Protein 6AHV (pdb70)

Organism: Homo sapiens (NCBI:txid9606)

GO terms:
  GO:0001682 tRNA 5'-leader removal (P, IDA)
  GO:0033204 ribonuclease P RNA binding (F, IDA)
  GO:0030681 multimeric ribonuclease P complex (C, IDA)
  GO:0004526 ribonuclease P activity (F, IDA)
  GO:0005634 nucleus (C, TAS)
  GO:0005655 nucleolar ribonuclease P complex (C, TAS)
  GO:0004526 ribonuclease P activity (F, TAS)
  GO:0005654 nucleoplasm (C, TAS)
  GO:0005515 protein binding (F, IPI)

Radius of gyration: 22.07 Å; Cα contacts (8 Å, |Δi|>4): 707; chains: 1; bounding box: 67×56×44 Å

Foldseek 3Di:
DDWDDKDKDFPPDPPDCVLVVLQLQFWFFKKKKKFFFDADDDPVLVVLQQPLDKKKKFAFAWPLLLQDLVNCVAALVFFQKWKWFPPAAQQAGKIWIQGNQQKIKIKDFPVLVVQLVADWAQADAPVPHGGITIGIDRSVVCSVPVPDPVNVSNSCSCPPRPTGTGIMMIHGDGNHPDDDDPCVVCVVTVMDMHGWDKDKDKDFFDKAFAADSVAQCDDPQHGHHVVLNVVVVVQVCCLVVCCDDPPPNDRDDDHDPPIDIGGIMIMMMIGDGGGSVSVSVSVVCLLCVLVDPDPTQWMKMKIWGDQRWDWDPDADPSGGTDDGIKIWMWIAGNNSMIMIIIDDD

Structure (mmCIF, N/CA/C/O backbone):
data_6AHV
#
_entry.id   6AHV
#
_cell.length_a   73.398
_cell.length_b   129.892
_cell.length_c   116.840
_cell.angle_alpha   90.000
_cell.angle_beta   90.000
_cell.angle_gamma   90.000
#
_symmetry.space_group_name_H-M   'C 2 2 21'
#
loop_
_entity.id
_entity.type
_entity.pdbx_description
1 polymer 'Ribonuclease P protein subunit p40'
2 water water
#
loop_
_atom_site.group_PDB
_atom_site.id
_atom_site.type_symbol
_atom_site.label_atom_id
_atom_site.label_alt_id
_atom_site.label_comp_id
_atom_site.label_asym_id
_atom_site.label_entity_id
_atom_site.label_seq_id
_atom_site.pdbx_PDB_ins_code
_atom_site.Cartn_x
_atom_site.Cartn_y
_atom_site.Cartn_z
_atom_site.occupancy
_atom_site.B_iso_or_equiv
_atom_site.auth_seq_id
_atom_site.auth_comp_id
_atom_site.auth_asym_id
_atom_site.auth_atom_id
_atom_site.pdbx_PDB_model_num
ATOM 1 N N . ARG A 1 12 ? -5.106 29.627 12.350 1.00 80.17 12 ARG A N 1
ATOM 2 C CA . ARG A 1 12 ? -4.979 28.425 11.536 1.00 71.22 12 ARG A CA 1
ATOM 3 C C . ARG A 1 12 ? -5.995 28.406 10.396 1.00 72.73 12 ARG A C 1
ATOM 4 O O . ARG A 1 12 ? -7.181 28.151 10.610 1.00 71.63 12 ARG A O 1
ATOM 12 N N . HIS A 1 13 ? -5.522 28.682 9.185 1.00 78.73 13 HIS A N 1
ATOM 13 C CA . HIS A 1 13 ? -6.372 28.659 8.000 1.00 81.08 13 HIS A CA 1
ATOM 14 C C . HIS A 1 13 ? -5.858 27.630 7.000 1.00 77.31 13 HIS A C 1
ATOM 15 O O . HIS A 1 13 ? -4.655 27.530 6.759 1.00 72.10 13 HIS A O 1
ATOM 22 N N . LEU A 1 14 ? -6.778 26.869 6.418 1.00 68.67 14 LEU A N 1
ATOM 23 C CA . LEU A 1 14 ? -6.417 25.753 5.552 1.00 51.58 14 LEU A CA 1
ATOM 24 C C . LEU A 1 14 ? -5.938 26.219 4.180 1.00 47.09 14 LEU A C 1
ATOM 25 O O . LEU A 1 14 ? -6.648 26.930 3.470 1.00 62.74 14 LEU A O 1
ATOM 30 N N . LEU A 1 15 ? -4.728 25.802 3.818 1.00 43.63 15 LEU A N 1
ATOM 31 C CA . LEU A 1 15 ? -4.138 26.134 2.525 1.00 44.45 15 LEU A CA 1
ATOM 32 C C . LEU A 1 15 ? -4.271 24.981 1.535 1.00 38.25 15 LEU A C 1
ATOM 33 O O . LEU A 1 15 ? -4.749 25.158 0.414 1.00 45.84 15 LEU A O 1
ATOM 38 N N . VAL A 1 16 ? -3.834 23.799 1.956 1.00 32.64 16 VAL A N 1
ATOM 39 C CA . VAL A 1 16 ? -3.833 22.629 1.089 1.00 32.27 16 VAL A CA 1
ATOM 40 C C . VAL A 1 16 ? -4.605 21.474 1.707 1.00 24.48 16 VAL A C 1
ATOM 41 O O . VAL A 1 16 ? -4.292 21.034 2.808 1.00 35.94 16 VAL A O 1
ATOM 45 N N . CYS A 1 17 ? -5.612 20.982 0.992 1.00 20.68 17 CYS A N 1
ATOM 46 C CA . CYS A 1 17 ? -6.388 19.837 1.452 1.00 22.73 17 CYS A CA 1
ATOM 47 C C . CYS A 1 17 ? -6.563 18.829 0.320 1.00 34.18 17 CYS A C 1
ATOM 48 O O . CYS A 1 17 ? -7.326 19.062 -0.618 1.00 52.80 17 CYS A O 1
ATOM 51 N N . GLU A 1 18 ? -5.851 17.710 0.411 1.00 33.27 18 GLU A N 1
ATOM 52 C CA . GLU A 1 18 ? -5.822 16.737 -0.674 1.00 28.56 18 GLU A CA 1
ATOM 53 C C . GLU A 1 18 ? -6.126 15.323 -0.198 1.00 26.12 18 GLU A C 1
ATOM 54 O O . GLU A 1 18 ? -5.983 15.009 0.983 1.00 29.29 18 GLU A O 1
ATOM 60 N N . LYS A 1 19 ? -6.544 14.475 -1.131 1.00 36.77 19 LYS A N 1
ATOM 61 C CA . LYS A 1 19 ? -6.793 13.068 -0.842 1.00 29.81 19 LYS A CA 1
ATOM 62 C C . LYS A 1 19 ? -5.840 12.195 -1.648 1.00 31.60 19 LYS A C 1
ATOM 63 O O . LYS A 1 19 ? -5.609 12.441 -2.832 1.00 31.21 19 LYS A O 1
ATOM 69 N N . SER A 1 20 ? -5.295 11.171 -1.002 1.00 29.14 20 SER A N 1
ATOM 70 C CA . SER A 1 20 ? -4.396 10.245 -1.674 1.00 23.90 20 SER A CA 1
ATOM 71 C C . SER A 1 20 ? -4.340 8.910 -0.944 1.00 32.24 20 SER A C 1
ATOM 72 O O . SER A 1 20 ? -5.108 8.661 -0.013 1.00 32.19 20 SER A O 1
ATOM 75 N N . ASN A 1 21 ? -3.425 8.053 -1.378 1.00 23.60 21 ASN A N 1
ATOM 76 C CA . ASN A 1 21 ? -3.257 6.741 -0.773 1.00 20.99 21 ASN A CA 1
ATOM 77 C C . ASN A 1 21 ? -1.781 6.414 -0.596 1.00 19.54 21 ASN A C 1
ATOM 78 O O . ASN A 1 21 ? -0.974 6.668 -1.488 1.00 22.91 21 ASN A O 1
ATOM 83 N N . PHE A 1 22 ? -1.435 5.849 0.557 1.00 19.16 22 PHE A N 1
ATOM 84 C CA . PHE A 1 22 ? -0.047 5.518 0.868 1.00 20.28 22 PHE A CA 1
ATOM 85 C C . PHE A 1 22 ? 0.529 4.477 -0.090 1.00 24.33 22 PHE A C 1
ATOM 86 O O . PHE A 1 22 ? 1.745 4.390 -0.269 1.00 17.88 22 PHE A O 1
ATOM 94 N N . GLY A 1 23 ? -0.351 3.689 -0.701 1.00 23.14 23 GLY A N 1
ATOM 95 C CA . GLY A 1 23 ? 0.066 2.654 -1.629 1.00 22.32 23 GLY A CA 1
ATOM 96 C C . GLY A 1 23 ? 0.240 3.162 -3.047 1.00 30.15 23 GLY A C 1
ATOM 97 O O . GLY A 1 23 ? 0.706 2.436 -3.927 1.00 32.36 23 GLY A O 1
ATOM 98 N N . ASN A 1 24 ? -0.135 4.417 -3.269 1.00 30.84 24 ASN A N 1
ATOM 99 C CA . ASN A 1 24 ? -0.032 5.021 -4.589 1.00 24.26 24 ASN A CA 1
ATOM 100 C C . ASN A 1 24 ? 1.384 5.507 -4.868 1.00 29.59 24 ASN A C 1
ATOM 101 O O . ASN A 1 24 ? 2.058 6.024 -3.978 1.00 45.57 24 ASN A O 1
ATOM 106 N N . HIS A 1 25 ? 1.833 5.336 -6.106 1.00 36.70 25 HIS A N 1
ATOM 107 C CA . HIS A 1 25 ? 3.173 5.758 -6.501 1.00 46.78 25 HIS A CA 1
ATOM 108 C C . HIS A 1 25 ? 3.310 7.275 -6.498 1.00 46.71 25 HIS A C 1
ATOM 109 O O . HIS A 1 25 ? 4.402 7.809 -6.307 1.00 55.02 25 HIS A O 1
ATOM 116 N N . LYS A 1 26 ? 2.194 7.963 -6.708 1.00 35.33 26 LYS A N 1
ATOM 117 C CA . LYS A 1 26 ? 2.193 9.418 -6.791 1.00 43.06 26 LYS A CA 1
ATOM 118 C C . LYS A 1 26 ? 2.233 10.084 -5.419 1.00 42.27 26 LYS A C 1
ATOM 119 O O . LYS A 1 26 ? 2.483 11.286 -5.313 1.00 53.14 26 LYS A O 1
ATOM 125 N N . SER A 1 27 ? 1.985 9.302 -4.375 1.00 32.08 27 SER A N 1
ATOM 126 C CA . SER A 1 27 ? 1.960 9.827 -3.014 1.00 34.19 27 SER A CA 1
ATOM 127 C C . SER A 1 27 ? 3.342 10.295 -2.570 1.00 30.81 27 SER A C 1
ATOM 128 O O . SER A 1 27 ? 4.290 9.511 -2.519 1.00 27.77 27 SER A O 1
ATOM 131 N N . ARG A 1 28 ? 3.445 11.580 -2.247 1.00 28.35 28 ARG A N 1
ATOM 132 C CA . ARG A 1 28 ? 4.711 12.177 -1.838 1.00 25.50 28 ARG A CA 1
ATOM 133 C C . ARG A 1 28 ? 4.765 12.418 -0.333 1.00 24.23 28 ARG A C 1
ATOM 134 O O . ARG A 1 28 ? 5.435 13.342 0.131 1.00 20.36 28 ARG A O 1
ATOM 142 N N . HIS A 1 29 ? 4.059 11.584 0.425 1.00 16.97 29 HIS A N 1
ATOM 143 C CA . HIS A 1 29 ? 3.985 11.735 1.874 1.00 17.23 29 HIS A CA 1
ATOM 144 C C . HIS A 1 29 ? 5.361 11.602 2.517 1.00 21.35 29 HIS A C 1
ATOM 145 O O . HIS A 1 29 ? 5.640 12.223 3.541 1.00 23.89 29 HIS A O 1
ATOM 152 N N . ARG A 1 30 ? 6.219 10.792 1.907 1.00 16.79 30 ARG A N 1
ATOM 153 C CA . ARG A 1 30 ? 7.575 10.609 2.404 1.00 20.88 30 ARG A CA 1
ATOM 154 C C . ARG A 1 30 ? 8.384 11.887 2.223 1.00 21.89 30 ARG A C 1
ATOM 155 O O . ARG A 1 30 ? 9.087 12.325 3.131 1.00 23.14 30 ARG A O 1
ATOM 163 N N . HIS A 1 31 ? 8.274 12.480 1.039 1.00 19.05 31 HIS A N 1
ATOM 164 C CA . HIS A 1 31 ? 9.002 13.701 0.712 1.00 19.87 31 HIS A CA 1
ATOM 165 C C . HIS A 1 31 ? 8.526 14.886 1.545 1.00 22.89 31 HIS A C 1
ATOM 166 O O . HIS A 1 31 ? 9.326 15.724 1.962 1.00 26.04 31 HIS A O 1
ATOM 173 N N . LEU A 1 32 ? 7.220 14.949 1.782 1.00 18.37 32 LEU A N 1
ATOM 174 C CA . LEU A 1 32 ? 6.624 16.039 2.546 1.00 17.96 32 LEU A CA 1
ATOM 175 C C . LEU A 1 32 ? 7.156 16.086 3.974 1.00 24.52 32 LEU A C 1
ATOM 176 O O . LEU A 1 32 ? 7.529 17.149 4.471 1.00 31.79 32 LEU A O 1
ATOM 181 N N . VAL A 1 33 ? 7.180 14.931 4.630 1.00 16.92 33 VAL A N 1
ATOM 182 C CA . VAL A 1 33 ? 7.677 14.841 5.996 1.00 17.10 33 VAL A CA 1
ATOM 183 C C . VAL A 1 33 ? 9.161 15.185 6.056 1.00 28.76 33 VAL A C 1
ATOM 184 O O . VAL A 1 33 ? 9.607 15.913 6.944 1.00 33.58 33 VAL A O 1
ATOM 188 N N . GLN A 1 34 ? 9.919 14.670 5.093 1.00 22.53 34 GLN A N 1
ATOM 189 C CA . GLN A 1 34 ? 11.367 14.839 5.083 1.00 21.78 34 GLN A CA 1
ATOM 190 C C . GLN A 1 34 ? 11.798 16.274 4.797 1.00 20.69 34 GLN A C 1
ATOM 191 O O . GLN A 1 34 ? 12.818 16.730 5.311 1.00 19.18 34 GLN A O 1
ATOM 197 N N . THR A 1 35 ? 11.020 16.991 3.993 1.00 16.01 35 THR A N 1
ATOM 198 C CA . THR A 1 35 ? 11.391 18.352 3.617 1.00 21.20 35 THR A CA 1
ATOM 199 C C . THR A 1 35 ? 10.923 19.393 4.634 1.00 20.68 35 THR A C 1
ATOM 200 O O . THR A 1 35 ? 11.196 20.585 4.481 1.00 31.73 35 THR A O 1
ATOM 204 N N . HIS A 1 36 ? 10.213 18.944 5.664 1.00 21.11 36 HIS A N 1
ATOM 205 C CA . HIS A 1 36 ? 9.881 19.810 6.787 1.00 18.17 36 HIS A CA 1
ATOM 206 C C . HIS A 1 36 ? 10.830 19.481 7.932 1.00 16.80 36 HIS A C 1
ATOM 207 O O . HIS A 1 36 ? 10.560 18.611 8.759 1.00 26.59 36 HIS A O 1
ATOM 214 N N . TYR A 1 37 ? 11.950 20.196 7.956 1.00 29.14 37 TYR A N 1
ATOM 215 C CA . TYR A 1 37 ? 13.097 19.851 8.790 1.00 25.41 37 TYR A CA 1
ATOM 216 C C . TYR A 1 37 ? 12.887 20.080 10.283 1.00 18.94 37 TYR A C 1
ATOM 217 O O . TYR A 1 37 ? 13.238 19.230 11.101 1.00 34.13 37 TYR A O 1
ATOM 226 N N . TYR A 1 38 ? 12.324 21.229 10.637 1.00 19.89 38 TYR A N 1
ATOM 227 C CA . TYR A 1 38 ? 12.280 21.651 12.032 1.00 17.49 38 TYR A CA 1
ATOM 228 C C . TYR A 1 38 ? 10.892 21.481 12.633 1.00 23.34 38 TYR A C 1
ATOM 229 O O . TYR A 1 38 ? 10.023 22.340 12.484 1.00 25.50 38 TYR A O 1
ATOM 238 N N . ASN A 1 39 ? 10.698 20.358 13.317 1.00 23.72 39 ASN A N 1
ATOM 239 C CA . ASN A 1 39 ? 9.401 20.018 13.885 1.00 21.95 39 ASN A CA 1
ATOM 240 C C . ASN A 1 39 ? 9.400 20.131 15.403 1.00 24.08 39 ASN A C 1
ATOM 241 O O . ASN A 1 39 ? 10.232 19.530 16.083 1.00 18.97 39 ASN A O 1
ATOM 246 N N . TYR A 1 40 ? 8.454 20.903 15.926 1.00 25.16 40 TYR A N 1
ATOM 247 C CA . TYR A 1 40 ? 8.397 21.193 17.352 1.00 19.75 40 TYR A CA 1
ATOM 248 C C . TYR A 1 40 ? 7.441 20.271 18.101 1.00 20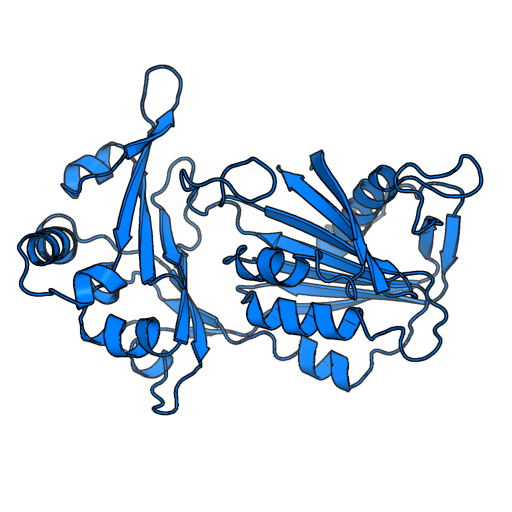.09 40 TYR A C 1
ATOM 249 O O . TYR A 1 40 ? 7.773 19.752 19.167 1.00 21.89 40 TYR A O 1
ATOM 258 N N . ARG A 1 41 ? 6.252 20.071 17.542 1.00 29.81 41 ARG A N 1
ATOM 259 C CA . ARG A 1 41 ? 5.220 19.297 18.220 1.00 24.59 41 ARG A CA 1
ATOM 260 C C . ARG A 1 41 ? 4.624 18.231 17.310 1.00 27.94 41 ARG A C 1
ATOM 261 O O . ARG A 1 41 ? 4.153 18.532 16.215 1.00 31.02 41 ARG A O 1
ATOM 269 N N . VAL A 1 42 ? 4.641 16.985 17.769 1.00 23.00 42 VAL A N 1
ATOM 270 C CA . VAL A 1 42 ? 4.032 15.893 17.020 1.00 20.57 42 VAL A CA 1
ATOM 271 C C . VAL A 1 42 ? 2.934 15.233 17.845 1.00 30.99 42 VAL A C 1
ATOM 272 O O . VAL A 1 42 ? 3.183 14.749 18.948 1.00 27.16 42 VAL A O 1
ATOM 276 N N . SER A 1 43 ? 1.720 15.215 17.304 1.00 25.94 43 SER A N 1
ATOM 277 C CA . SER A 1 43 ? 0.571 14.683 18.029 1.00 31.44 43 SER A CA 1
ATOM 278 C C . SER A 1 43 ? -0.254 13.735 17.169 1.00 29.84 43 SER A C 1
ATOM 279 O O . SER A 1 43 ? -0.441 13.974 15.976 1.00 24.05 43 SER A O 1
ATOM 282 N N . PHE A 1 44 ? -0.746 12.658 17.777 1.00 23.96 44 PHE A N 1
ATOM 283 C CA . PHE A 1 44 ? -1.674 11.770 17.085 1.00 22.12 44 PHE A CA 1
ATOM 284 C C . PHE A 1 44 ? -2.840 11.347 17.980 1.00 30.86 44 PHE A C 1
ATOM 285 O O . PHE A 1 44 ? -2.746 11.386 19.207 1.00 23.05 44 PHE A O 1
ATOM 293 N N . LEU A 1 45 ? -3.943 10.957 17.347 1.00 22.84 45 LEU A N 1
ATOM 294 C CA . LEU A 1 45 ? -5.181 10.659 18.056 1.00 23.40 45 LEU A CA 1
ATOM 295 C C . LEU A 1 45 ? -5.829 9.388 17.513 1.00 33.41 45 LEU A C 1
ATOM 296 O O . LEU A 1 45 ? -6.065 9.270 16.311 1.00 31.11 45 LEU A O 1
ATOM 301 N N . ILE A 1 46 ? -6.115 8.437 18.398 1.00 26.75 46 ILE A N 1
ATOM 302 C CA . ILE A 1 46 ? -6.787 7.206 17.989 1.00 36.39 46 ILE A CA 1
ATOM 303 C C . ILE A 1 46 ? -8.115 7.009 18.713 1.00 35.52 46 ILE A C 1
ATOM 304 O O . ILE A 1 46 ? -8.142 6.771 19.919 1.00 35.99 46 ILE A O 1
ATOM 309 N N . PRO A 1 47 ? -9.227 7.116 17.972 1.00 42.54 47 PRO A N 1
ATOM 310 C CA . PRO A 1 47 ? -10.560 6.828 18.510 1.00 47.25 47 PRO A CA 1
ATOM 311 C C . PRO A 1 47 ? -10.743 5.342 18.792 1.00 61.82 47 PRO A C 1
ATOM 312 O O . PRO A 1 47 ? -10.310 4.514 17.990 1.00 74.63 47 PRO A O 1
ATOM 316 N N . GLU A 1 48 ? -11.370 5.024 19.921 1.00 66.65 48 GLU A N 1
ATOM 317 C CA . GLU A 1 48 ? -11.582 3.642 20.351 1.00 68.99 48 GLU A CA 1
ATOM 318 C C . GLU A 1 48 ? -10.283 2.847 20.406 1.00 53.55 48 GLU A C 1
ATOM 319 O O . GLU A 1 48 ? -10.082 1.900 19.647 1.00 54.52 48 GLU A O 1
ATOM 325 N N . CYS A 1 49 ? -9.407 3.260 21.316 1.00 48.21 49 CYS A N 1
ATOM 326 C CA . CYS A 1 49 ? -8.167 2.553 21.591 1.00 60.42 49 CYS A CA 1
ATOM 327 C C . CYS A 1 49 ? -7.780 2.746 23.052 1.00 79.37 49 CYS A C 1
ATOM 328 O O . CYS A 1 49 ? -7.454 3.856 23.479 1.00 76.60 49 CYS A O 1
ATOM 331 N N . GLY A 1 50 ? -7.828 1.663 23.820 1.00 81.14 50 GLY A N 1
ATOM 332 C CA . GLY A 1 50 ? -7.537 1.725 25.240 1.00 79.70 50 GLY A CA 1
ATOM 333 C C . GLY A 1 50 ? -6.053 1.736 25.547 1.00 77.17 50 GLY A C 1
ATOM 334 O O . GLY A 1 50 ? -5.514 2.735 26.019 1.00 65.76 50 GLY A O 1
ATOM 335 N N . ILE A 1 51 ? -5.392 0.614 25.282 1.00 84.12 51 ILE A N 1
ATOM 336 C CA . ILE A 1 51 ? -3.973 0.475 25.578 1.00 82.73 51 ILE A CA 1
ATOM 337 C C . ILE A 1 51 ? -3.130 0.633 24.318 1.00 83.09 51 ILE A C 1
ATOM 338 O O . ILE A 1 51 ? -3.491 0.136 23.252 1.00 77.53 51 ILE A O 1
ATOM 343 N N . LEU A 1 52 ? -2.008 1.332 24.449 1.00 87.03 52 LEU A N 1
ATOM 344 C CA . LEU A 1 52 ? -1.091 1.519 23.335 1.00 86.74 52 LEU A CA 1
ATOM 345 C C . LEU A 1 52 ? -0.187 0.299 23.192 1.00 77.69 52 LEU A C 1
ATOM 346 O O . LEU A 1 52 ? 0.262 -0.268 24.188 1.00 82.40 52 LEU A O 1
ATOM 351 N N . SER A 1 53 ? 0.073 -0.105 21.952 1.00 65.36 53 SER A N 1
ATOM 352 C CA . SER A 1 53 ? 0.905 -1.274 21.687 1.00 60.94 53 SER A CA 1
ATOM 353 C C . SER A 1 53 ? 2.354 -1.028 22.090 1.00 67.15 53 SER A C 1
ATOM 354 O O . SER A 1 53 ? 2.803 0.114 22.160 1.00 74.98 53 SER A O 1
ATOM 357 N N . GLU A 1 54 ? 3.082 -2.109 22.352 1.00 68.95 54 GLU A N 1
ATOM 358 C CA . GLU A 1 54 ? 4.473 -2.011 22.778 1.00 71.15 54 GLU A CA 1
ATOM 359 C C . GLU A 1 54 ? 5.379 -1.572 21.634 1.00 69.82 54 GLU A C 1
ATOM 360 O O . GLU A 1 54 ? 6.368 -0.869 21.849 1.00 67.12 54 GLU A O 1
ATOM 366 N N . GLU A 1 55 ? 5.038 -1.992 20.421 1.00 58.41 55 GLU A N 1
ATOM 367 C CA . GLU A 1 55 ? 5.805 -1.629 19.236 1.00 50.85 55 GLU A CA 1
ATOM 368 C C . GLU A 1 55 ? 5.764 -0.123 18.996 1.00 60.38 55 GLU A C 1
ATOM 369 O O . GLU A 1 55 ? 6.763 0.482 18.605 1.00 47.33 55 GLU A O 1
ATOM 375 N N . LEU A 1 56 ? 4.601 0.472 19.239 1.00 71.42 56 LEU A N 1
ATOM 376 C CA . LEU A 1 56 ? 4.407 1.903 19.036 1.00 66.75 56 LEU A CA 1
ATOM 377 C C . LEU A 1 56 ? 4.950 2.714 20.204 1.00 62.10 56 LEU A C 1
ATOM 378 O O . LEU A 1 56 ? 5.531 3.782 20.010 1.00 67.35 56 LEU A O 1
ATOM 383 N N . LYS A 1 57 ? 4.757 2.203 21.416 1.00 54.76 57 LYS A N 1
ATOM 384 C CA . LYS A 1 57 ? 5.189 2.896 22.625 1.00 56.01 57 LYS A CA 1
ATOM 385 C C . LYS A 1 57 ? 6.705 3.064 22.661 1.00 47.10 57 LYS A C 1
ATOM 386 O O . LYS A 1 57 ? 7.212 4.072 23.149 1.00 43.01 57 LYS A O 1
ATOM 392 N N . ASN A 1 58 ? 7.422 2.074 22.140 1.00 43.13 58 ASN A N 1
ATOM 393 C CA . ASN A 1 58 ? 8.872 2.167 22.020 1.00 42.08 58 ASN A CA 1
ATOM 394 C C . ASN A 1 58 ? 9.264 3.207 20.980 1.00 39.52 58 ASN A C 1
ATOM 395 O O . ASN A 1 58 ? 10.261 3.915 21.131 1.00 37.42 58 ASN A O 1
ATOM 400 N N . LEU A 1 59 ? 8.463 3.292 19.923 1.00 43.09 59 LEU A N 1
ATOM 401 C CA . LEU A 1 59 ? 8.695 4.247 18.848 1.00 41.68 59 LEU A CA 1
ATOM 402 C C . LEU A 1 59 ? 8.458 5.674 19.332 1.00 40.09 59 LEU A C 1
ATOM 403 O O . LEU A 1 59 ? 9.207 6.590 18.996 1.00 47.63 59 LEU A O 1
ATOM 408 N N . VAL A 1 60 ? 7.408 5.847 20.129 1.00 40.08 60 VAL A N 1
ATOM 409 C CA . VAL A 1 60 ? 7.068 7.143 20.700 1.00 34.00 60 VAL A CA 1
ATOM 410 C C . VAL A 1 60 ? 8.113 7.582 21.721 1.00 40.74 60 VAL A C 1
ATOM 411 O O . VAL A 1 60 ? 8.465 8.760 21.806 1.00 43.61 60 VAL A O 1
ATOM 415 N N . MET A 1 61 ? 8.624 6.621 22.481 1.00 41.46 61 MET A N 1
ATOM 416 C CA . MET A 1 61 ? 9.564 6.917 23.556 1.00 42.70 61 MET A CA 1
ATOM 417 C C . MET A 1 61 ? 10.986 7.144 23.056 1.00 42.55 61 MET A C 1
ATOM 418 O O . MET A 1 61 ? 11.853 7.571 23.817 1.00 51.39 61 MET A O 1
ATOM 423 N N . ASN A 1 62 ? 11.223 6.854 21.781 1.00 39.70 62 ASN A N 1
ATOM 424 C CA . ASN A 1 62 ? 12.554 7.009 21.200 1.00 35.90 62 ASN A CA 1
ATOM 425 C C . ASN A 1 62 ? 12.574 7.902 19.965 1.00 37.95 62 ASN A C 1
ATOM 426 O O . ASN A 1 62 ? 13.135 7.531 18.934 1.00 45.35 62 ASN A O 1
ATOM 431 N N . THR A 1 63 ? 11.961 9.076 20.069 1.00 43.40 63 THR A N 1
ATOM 432 C CA . THR A 1 63 ? 11.984 10.040 18.975 1.00 40.93 63 THR A CA 1
ATOM 433 C C . THR A 1 63 ? 13.168 10.983 19.133 1.00 42.87 63 THR A C 1
ATOM 434 O O . THR A 1 63 ? 13.453 11.796 18.253 1.00 45.92 63 THR A O 1
ATOM 438 N N . GLY A 1 64 ? 13.849 10.872 20.267 1.00 40.60 64 GLY A N 1
ATOM 439 C CA . GLY A 1 64 ? 15.045 11.651 20.516 1.00 37.02 64 GLY A CA 1
ATOM 440 C C . GLY A 1 64 ? 16.277 10.877 20.097 1.00 42.59 64 GLY A C 1
ATOM 441 O O . GLY A 1 64 ? 16.170 9.870 19.398 1.00 48.68 64 GLY A O 1
ATOM 442 N N . PRO A 1 65 ? 17.460 11.337 20.528 1.00 37.07 65 PRO A N 1
ATOM 443 C CA . PRO A 1 65 ? 17.639 12.526 21.364 1.00 39.47 65 PRO A CA 1
ATOM 444 C C . PRO A 1 65 ? 17.907 13.791 20.552 1.00 40.82 65 PRO A C 1
ATOM 445 O O . PRO A 1 65 ? 18.105 13.722 19.339 1.00 42.15 65 PRO A O 1
ATOM 449 N N . TYR A 1 66 ? 17.912 14.936 21.225 1.00 28.54 66 TYR A N 1
ATOM 450 C CA . TYR A 1 66 ? 18.369 16.177 20.614 1.00 27.36 66 TYR A CA 1
ATOM 451 C C . TYR A 1 66 ? 19.222 16.934 21.623 1.00 34.89 66 TYR A C 1
ATOM 452 O O . TYR A 1 66 ? 19.307 16.543 22.787 1.00 48.19 66 TYR A O 1
ATOM 461 N N . TYR A 1 67 ? 19.855 18.014 21.181 1.00 34.18 67 TYR A N 1
ATOM 462 C CA . TYR A 1 67 ? 20.843 18.688 22.014 1.00 33.90 67 TYR A CA 1
ATOM 463 C C . TYR A 1 67 ? 20.594 20.187 22.130 1.00 36.66 67 TYR A C 1
ATOM 464 O O . TYR A 1 67 ? 19.814 20.760 21.371 1.00 44.72 67 TYR A O 1
ATOM 473 N N . PHE A 1 68 ? 21.265 20.813 23.092 1.00 39.04 68 PHE A N 1
ATOM 474 C CA . PHE A 1 68 ? 21.149 22.250 23.301 1.00 36.13 68 PHE A CA 1
ATOM 475 C C . PHE A 1 68 ? 22.494 22.852 23.692 1.00 45.78 68 PHE A C 1
ATOM 476 O O . PHE A 1 68 ? 23.109 22.437 24.674 1.00 53.57 68 PHE A O 1
ATOM 484 N N . VAL A 1 69 ? 22.946 23.831 22.916 1.00 47.20 69 VAL A N 1
ATOM 485 C CA . VAL A 1 69 ? 24.228 24.477 23.168 1.00 41.27 69 VAL A CA 1
ATOM 486 C C . VAL A 1 69 ? 24.045 25.973 23.379 1.00 43.46 69 VAL A C 1
ATOM 487 O O . VAL A 1 69 ? 23.404 26.646 22.574 1.00 50.89 69 VAL A O 1
ATOM 491 N N . LYS A 1 70 ? 24.613 26.491 24.464 1.00 46.83 70 LYS A N 1
ATOM 492 C CA . LYS A 1 70 ? 24.506 27.911 24.777 1.00 49.16 70 LYS A CA 1
ATOM 493 C C . LYS A 1 70 ? 25.634 28.713 24.136 1.00 51.30 70 LYS A C 1
ATOM 494 O O . LYS A 1 70 ? 26.807 28.362 24.269 1.00 52.15 70 LYS A O 1
ATOM 500 N N . ASN A 1 71 ? 25.262 29.788 23.446 1.00 56.23 71 ASN A N 1
ATOM 501 C CA . ASN A 1 71 ? 26.212 30.706 22.818 1.00 60.77 71 ASN A CA 1
ATOM 502 C C . ASN A 1 71 ? 27.256 30.013 21.948 1.00 57.34 71 ASN A C 1
ATOM 503 O O . ASN A 1 71 ? 28.458 30.197 22.138 1.00 61.68 71 ASN A O 1
ATOM 508 N N . LEU A 1 72 ? 26.789 29.215 20.996 1.00 56.48 72 LEU A N 1
ATOM 509 C CA . LEU A 1 72 ? 27.682 28.550 20.059 1.00 50.45 72 LEU A CA 1
ATOM 510 C C . LEU A 1 72 ? 27.996 29.474 18.890 1.00 49.52 72 LEU A C 1
ATOM 511 O O . LEU A 1 72 ? 27.093 29.878 18.156 1.00 57.46 72 LEU A O 1
ATOM 516 N N . PRO A 1 73 ? 29.279 29.821 18.719 1.00 44.44 73 PRO A N 1
ATOM 517 C CA . PRO A 1 73 ? 29.702 30.685 17.611 1.00 39.52 73 PRO A CA 1
ATOM 518 C C . PRO A 1 73 ? 29.534 30.000 16.256 1.00 36.82 73 PRO A C 1
ATOM 519 O O . PRO A 1 73 ? 29.703 28.784 16.156 1.00 33.36 73 PRO A O 1
ATOM 523 N N . LEU A 1 74 ? 29.209 30.779 15.230 1.00 32.86 74 LEU A N 1
ATOM 524 C CA . LEU A 1 74 ? 28.911 30.233 13.910 1.00 32.42 74 LEU A CA 1
ATOM 525 C C . LEU A 1 74 ? 30.133 29.646 13.213 1.00 40.99 74 LEU A C 1
ATOM 526 O O . LEU A 1 74 ? 29.997 28.806 12.323 1.00 49.48 74 LEU A O 1
ATOM 531 N N . HIS A 1 75 ? 31.322 30.086 13.611 1.00 47.34 75 HIS A N 1
ATOM 532 C CA . HIS A 1 75 ? 32.548 29.609 12.981 1.00 41.52 75 HIS A CA 1
ATOM 533 C C . HIS A 1 75 ? 32.778 28.136 13.302 1.00 37.61 75 HIS A C 1
ATOM 534 O O . HIS A 1 75 ? 33.541 27.455 12.621 1.00 35.34 75 HIS A O 1
ATOM 541 N N . GLU A 1 76 ? 32.110 27.654 14.344 1.00 29.95 76 GLU A N 1
ATOM 542 C CA . GLU A 1 76 ? 32.217 26.259 14.754 1.00 35.19 76 GLU A CA 1
ATOM 543 C C . GLU A 1 76 ? 31.463 25.336 13.803 1.00 40.60 76 GLU A C 1
ATOM 544 O O . GLU A 1 76 ? 31.699 24.130 13.776 1.00 49.97 76 GLU A O 1
ATOM 550 N N . LEU A 1 77 ? 30.552 25.915 13.028 1.00 49.46 77 LEU A N 1
ATOM 551 C CA . LEU A 1 77 ? 29.702 25.141 12.129 1.00 33.41 77 LEU A CA 1
ATOM 552 C C . LEU A 1 77 ? 30.245 25.071 10.701 1.00 21.48 77 LEU A C 1
ATOM 553 O O . LEU A 1 77 ? 29.691 24.369 9.857 1.00 24.73 77 LEU A O 1
ATOM 558 N N . ILE A 1 78 ? 31.331 25.788 10.432 1.00 31.69 78 ILE A N 1
ATOM 559 C CA . ILE A 1 78 ? 31.884 25.830 9.080 1.00 26.10 78 ILE A CA 1
ATOM 560 C C . ILE A 1 78 ? 33.290 25.244 8.986 1.00 34.23 78 ILE A C 1
ATOM 561 O O . ILE A 1 78 ? 33.912 25.283 7.925 1.00 37.13 78 ILE A O 1
ATOM 566 N N . THR A 1 79 ? 33.789 24.710 10.096 1.00 38.88 79 THR A N 1
ATOM 567 C CA . THR A 1 79 ? 35.111 24.093 10.117 1.00 36.95 79 THR A CA 1
ATOM 568 C C . THR A 1 79 ? 35.109 22.809 9.295 1.00 48.23 79 THR A C 1
ATOM 569 O O . THR A 1 79 ? 34.075 22.150 9.176 1.00 49.71 79 THR A O 1
ATOM 573 N N . PRO A 1 80 ? 36.267 22.450 8.716 1.00 55.34 80 PRO A N 1
ATOM 574 C CA . PRO A 1 80 ? 36.410 21.166 8.019 1.00 48.84 80 PRO A CA 1
ATOM 575 C C . PRO A 1 80 ? 36.097 19.986 8.937 1.00 44.29 80 PRO A C 1
ATOM 576 O O . PRO A 1 80 ? 35.612 18.952 8.476 1.00 41.57 80 PRO A O 1
ATOM 580 N N . GLU A 1 81 ? 36.379 20.154 10.226 1.00 51.06 81 GLU A N 1
ATOM 581 C CA . GLU A 1 81 ? 36.065 19.149 11.233 1.00 57.90 81 GLU A CA 1
ATOM 582 C C . GLU A 1 81 ? 34.572 18.839 11.262 1.00 52.88 81 GLU A C 1
ATOM 583 O O . GLU A 1 81 ? 34.163 17.690 11.089 1.00 52.28 81 GLU A O 1
ATOM 589 N N . PHE A 1 82 ? 33.766 19.875 11.471 1.00 42.91 82 PHE A N 1
ATOM 590 C CA . PHE A 1 82 ? 32.322 19.722 11.602 1.00 32.02 82 PHE A CA 1
ATOM 591 C C . PHE A 1 82 ? 31.677 19.203 10.318 1.00 35.83 82 PHE A C 1
ATOM 592 O O . PHE A 1 82 ? 30.760 18.382 10.364 1.00 41.19 82 PHE A O 1
ATOM 600 N N . ILE A 1 83 ? 32.161 19.687 9.178 1.00 29.06 83 ILE A N 1
ATOM 601 C CA . ILE A 1 83 ? 31.607 19.303 7.884 1.00 28.35 83 ILE A CA 1
ATOM 602 C C . ILE A 1 83 ? 31.845 17.825 7.588 1.00 45.69 83 ILE A C 1
ATOM 603 O O . ILE A 1 83 ? 30.932 17.112 7.172 1.00 58.57 83 ILE A O 1
ATOM 608 N N . SER A 1 84 ? 33.073 17.370 7.813 1.00 48.63 84 SER A N 1
ATOM 609 C CA . SER A 1 84 ? 33.433 15.983 7.543 1.00 45.14 84 SER A CA 1
ATOM 610 C C . SER A 1 84 ? 32.782 15.023 8.531 1.00 39.03 84 SER A C 1
ATOM 611 O O . SER A 1 84 ? 32.389 13.915 8.167 1.00 39.36 84 SER A O 1
ATOM 614 N N . THR A 1 85 ? 32.672 15.453 9.782 1.00 34.96 85 THR A N 1
ATOM 615 C CA . THR A 1 85 ? 32.177 14.589 10.847 1.00 35.59 85 THR A CA 1
ATOM 616 C C . THR A 1 85 ? 30.663 14.380 10.799 1.00 49.69 85 THR A C 1
ATOM 617 O O . THR A 1 85 ? 30.187 13.244 10.819 1.00 50.80 85 THR A O 1
ATOM 621 N N . PHE A 1 86 ? 29.910 15.474 10.736 1.00 48.55 86 PHE A N 1
ATOM 622 C CA . PHE A 1 86 ? 28.459 15.406 10.890 1.00 37.15 86 PHE A CA 1
ATOM 623 C C . PHE A 1 86 ? 27.694 15.564 9.578 1.00 37.15 86 PHE A C 1
ATOM 624 O O . PHE A 1 86 ? 26.811 14.764 9.268 1.00 49.80 86 PHE A O 1
ATOM 632 N N . ILE A 1 87 ? 28.032 16.597 8.813 1.00 33.81 87 ILE A N 1
ATOM 633 C CA . ILE A 1 87 ? 27.288 16.927 7.602 1.00 32.72 87 ILE A CA 1
ATOM 634 C C . ILE A 1 87 ? 27.423 15.860 6.516 1.00 38.29 87 ILE A C 1
ATOM 635 O O . ILE A 1 87 ? 26.438 15.487 5.878 1.00 32.47 87 ILE A O 1
ATOM 640 N N . LYS A 1 88 ? 28.639 15.365 6.315 1.00 45.40 88 LYS A N 1
ATOM 641 C CA . LYS A 1 88 ? 28.905 14.409 5.244 1.00 42.66 88 LYS A CA 1
ATOM 642 C C . LYS A 1 88 ? 28.626 12.962 5.642 1.00 46.77 88 LYS A C 1
ATOM 643 O O . LYS A 1 88 ? 28.623 12.070 4.794 1.00 61.98 88 LYS A O 1
ATOM 649 N N . LYS A 1 89 ? 28.394 12.729 6.929 1.00 47.54 89 LYS A N 1
ATOM 650 C CA . LYS A 1 89 ? 28.182 11.373 7.420 1.00 53.44 89 LYS A CA 1
ATOM 651 C C . LYS A 1 89 ? 26.771 11.156 7.961 1.00 54.28 89 LYS A C 1
ATOM 652 O O . LYS A 1 89 ? 26.526 10.214 8.715 1.00 64.23 89 LYS A O 1
ATOM 658 N N . GLY A 1 90 ? 25.844 12.023 7.567 1.00 47.11 90 GLY A N 1
ATOM 659 C CA . GLY A 1 90 ? 24.461 11.898 7.987 1.00 42.31 90 GLY A CA 1
ATOM 660 C C . GLY A 1 90 ? 23.670 13.173 7.781 1.00 41.95 90 GLY A C 1
ATOM 661 O O . GLY A 1 90 ? 24.188 14.160 7.256 1.00 46.24 90 GLY A O 1
ATOM 662 N N . SER A 1 91 ? 22.40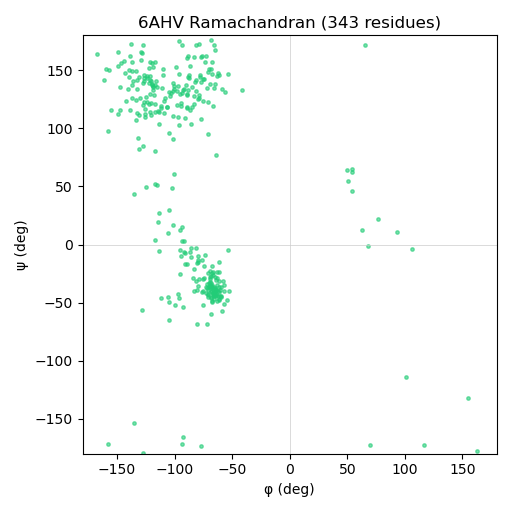7 13.148 8.194 1.00 33.57 91 SER A N 1
ATOM 663 C CA . SER A 1 91 ? 21.536 14.311 8.084 1.00 26.93 91 SER A CA 1
ATOM 664 C C . SER A 1 91 ? 21.611 15.149 9.355 1.00 32.65 91 SER A C 1
ATOM 665 O O . SER A 1 91 ? 21.116 14.743 10.407 1.00 28.95 91 SER A O 1
ATOM 668 N N . CYS A 1 92 ? 22.237 16.318 9.254 1.00 34.27 92 CYS A N 1
ATOM 669 C CA . CYS A 1 92 ? 22.431 17.183 10.413 1.00 31.88 92 CYS A CA 1
ATOM 670 C C . CYS A 1 92 ? 21.414 18.321 10.437 1.00 28.97 92 CYS A C 1
ATOM 671 O O . CYS A 1 92 ? 21.150 18.949 9.414 1.00 29.31 92 CYS A O 1
ATOM 674 N N . TYR A 1 93 ? 20.851 18.583 11.613 1.00 33.99 93 TYR A N 1
ATOM 675 C CA . TYR A 1 93 ? 19.824 19.610 11.768 1.00 22.61 93 TYR A CA 1
ATOM 676 C C . TYR A 1 93 ? 20.204 20.592 12.875 1.00 22.08 93 TYR A C 1
ATOM 677 O O . TYR A 1 93 ? 20.774 20.195 13.889 1.00 33.18 93 TYR A O 1
ATOM 686 N N . ALA A 1 94 ? 19.886 21.870 12.679 1.00 25.60 94 ALA A N 1
ATOM 687 C CA . ALA A 1 94 ? 20.165 22.895 13.684 1.00 30.18 94 ALA A CA 1
ATOM 688 C C . ALA A 1 94 ? 19.261 24.113 13.514 1.00 35.09 94 ALA A C 1
ATOM 689 O O . ALA A 1 94 ? 18.844 24.440 12.403 1.00 27.42 94 ALA A O 1
ATOM 691 N N . LEU A 1 95 ? 18.971 24.781 14.627 1.00 18.60 95 LEU A N 1
ATOM 692 C CA . LEU A 1 95 ? 18.107 25.957 14.631 1.00 24.65 95 LEU A CA 1
ATOM 693 C C . LEU A 1 95 ? 18.329 26.767 15.905 1.00 29.74 95 LEU A C 1
ATOM 694 O O . LEU A 1 95 ? 18.526 26.202 16.982 1.00 34.46 95 LEU A O 1
ATOM 699 N N . THR A 1 96 ? 18.307 28.090 15.779 1.00 24.98 96 THR A N 1
ATOM 700 C CA . THR A 1 96 ? 18.504 28.963 16.930 1.00 26.61 96 THR A CA 1
ATOM 701 C C . THR A 1 96 ? 17.309 28.899 17.874 1.00 35.40 96 THR A C 1
ATOM 702 O O . THR A 1 96 ? 16.179 28.659 17.449 1.00 31.68 96 THR A O 1
ATOM 706 N N . TYR A 1 97 ? 17.572 29.122 19.156 1.00 48.49 97 TYR A N 1
ATOM 707 C CA . TYR A 1 97 ? 16.565 28.939 20.192 1.00 45.41 97 TYR A CA 1
ATOM 708 C C . TYR A 1 97 ? 16.215 30.258 20.870 1.00 49.12 97 TYR A C 1
ATOM 709 O O . TYR A 1 97 ? 17.101 31.048 21.201 1.00 46.52 97 TYR A O 1
ATOM 718 N N . ASN A 1 98 ? 14.919 30.481 21.070 1.00 72.56 98 ASN A N 1
ATOM 719 C CA . ASN A 1 98 ? 14.401 31.715 21.660 1.00 80.57 98 ASN A CA 1
ATOM 720 C C . ASN A 1 98 ? 14.889 32.963 20.926 1.00 83.92 98 ASN A C 1
ATOM 721 O O . ASN A 1 98 ? 15.323 33.934 21.544 1.00 82.34 98 ASN A O 1
ATOM 726 N N . THR A 1 99 ? 14.822 32.923 19.600 1.00 98.09 99 THR A N 1
ATOM 727 C CA . THR A 1 99 ? 15.190 34.066 18.775 1.00 104.43 99 THR A CA 1
ATOM 728 C C . THR A 1 99 ? 14.093 34.327 17.753 1.00 106.10 99 THR A C 1
ATOM 729 O O . THR A 1 99 ? 13.888 33.535 16.836 1.00 107.27 99 THR A O 1
ATOM 733 N N . HIS A 1 100 ? 13.388 35.441 17.920 1.00 108.22 100 HIS A N 1
ATOM 734 C CA . HIS A 1 100 ? 12.219 35.742 17.102 1.00 110.83 100 HIS A CA 1
ATOM 735 C C . HIS A 1 100 ? 12.608 36.282 15.730 1.00 109.70 100 HIS A C 1
ATOM 736 O O . HIS A 1 100 ? 13.388 37.227 15.622 1.00 108.20 100 HIS A O 1
ATOM 743 N N . ILE A 1 101 ? 12.046 35.672 14.690 1.00 106.76 101 ILE A N 1
ATOM 744 C CA . ILE A 1 101 ? 12.402 35.966 13.303 1.00 109.99 101 ILE A CA 1
ATOM 745 C C . ILE A 1 101 ? 12.131 37.415 12.901 1.00 110.68 101 ILE A C 1
ATOM 746 O O . ILE A 1 101 ? 12.908 38.010 12.155 1.00 110.87 101 ILE A O 1
ATOM 751 N N . ASP A 1 102 ? 11.044 37.989 13.405 1.00 110.32 102 ASP A N 1
ATOM 752 C CA . ASP A 1 102 ? 10.646 39.331 12.992 1.00 109.94 102 ASP A CA 1
ATOM 753 C C . ASP A 1 102 ? 11.655 40.399 13.408 1.00 111.62 102 ASP A C 1
ATOM 754 O O . ASP A 1 102 ? 11.778 41.433 12.751 1.00 112.88 102 ASP A O 1
ATOM 759 N N . GLU A 1 103 ? 12.378 40.147 14.493 1.00 112.61 103 GLU A N 1
ATOM 760 C CA . GLU A 1 103 ? 13.332 41.124 15.004 1.00 103.89 103 GLU A CA 1
ATOM 761 C C . GLU A 1 103 ? 14.722 40.530 15.223 1.00 88.28 103 GLU A C 1
ATOM 762 O O . GLU A 1 103 ? 15.706 41.019 14.669 1.00 80.57 103 GLU A O 1
ATOM 768 N N . ASP A 1 104 ? 14.796 39.478 16.030 1.00 82.48 104 ASP A N 1
ATOM 769 C CA . ASP A 1 104 ? 16.077 38.874 16.382 1.00 75.89 104 ASP A CA 1
ATOM 770 C C . ASP A 1 104 ? 16.676 38.078 15.227 1.00 66.25 104 ASP A C 1
ATOM 771 O O . ASP A 1 104 ? 15.965 37.641 14.320 1.00 56.44 104 ASP A O 1
ATOM 776 N N . ASN A 1 105 ? 17.991 37.895 15.269 1.00 60.98 105 ASN A N 1
ATOM 777 C CA . ASN A 1 105 ? 18.693 37.125 14.251 1.00 50.80 105 ASN A CA 1
ATOM 778 C C . ASN A 1 105 ? 18.387 35.638 14.377 1.00 51.71 105 ASN A C 1
ATOM 779 O O . ASN A 1 105 ? 18.152 35.139 15.476 1.00 50.48 105 ASN A O 1
ATOM 784 N N . THR A 1 106 ? 18.394 34.935 13.249 1.00 43.37 106 THR A N 1
ATOM 785 C CA . THR A 1 106 ? 18.059 33.515 13.230 1.00 32.79 106 THR A CA 1
ATOM 786 C C . THR A 1 106 ? 18.952 32.735 12.267 1.00 35.34 106 THR A C 1
ATOM 787 O O . THR A 1 106 ? 19.181 33.159 11.135 1.00 35.79 106 THR A O 1
ATOM 791 N N . VAL A 1 107 ? 19.458 31.594 12.727 1.00 26.98 107 VAL A N 1
ATOM 792 C CA . VAL A 1 107 ? 20.322 30.744 11.914 1.00 24.56 107 VAL A CA 1
ATOM 793 C C . VAL A 1 107 ? 19.783 29.316 11.869 1.00 18.17 107 VAL A C 1
ATOM 794 O O . VAL A 1 107 ? 19.294 28.800 12.873 1.00 27.85 107 VAL A O 1
ATOM 798 N N . ALA A 1 108 ? 19.868 28.683 10.702 1.00 22.83 108 ALA A N 1
ATOM 799 C CA . ALA A 1 108 ? 19.420 27.303 10.547 1.00 19.86 108 ALA A CA 1
ATOM 800 C C . ALA A 1 108 ? 20.420 26.477 9.739 1.00 19.53 108 ALA A C 1
ATOM 801 O O . ALA A 1 108 ? 21.005 26.965 8.772 1.00 21.45 108 ALA A O 1
ATOM 803 N N . LEU A 1 109 ? 20.618 25.228 10.148 1.00 16.89 109 LEU A N 1
ATOM 804 C CA . LEU A 1 109 ? 21.467 24.304 9.404 1.00 16.49 109 LEU A CA 1
ATOM 805 C C . LEU A 1 109 ? 20.623 23.182 8.824 1.00 20.08 109 LEU A C 1
ATOM 806 O O . LEU A 1 109 ? 20.051 22.376 9.557 1.00 16.30 109 LEU A O 1
ATOM 811 N N . LEU A 1 110 ? 20.548 23.141 7.501 1.00 20.55 110 LEU A N 1
ATOM 812 C CA . LEU A 1 110 ? 19.737 22.156 6.799 1.00 17.45 110 LEU A CA 1
ATOM 813 C C . LEU A 1 110 ? 20.529 20.871 6.591 1.00 19.83 110 LEU A C 1
ATOM 814 O O . LEU A 1 110 ? 21.757 20.906 6.535 1.00 30.76 110 LEU A O 1
ATOM 819 N N . PRO A 1 111 ? 19.830 19.727 6.477 1.00 25.62 111 PRO A N 1
ATOM 820 C CA . PRO A 1 111 ? 20.501 18.468 6.124 1.00 14.95 111 PRO A CA 1
ATOM 821 C C . PRO A 1 111 ? 21.167 18.528 4.751 1.00 14.60 111 PRO A C 1
ATOM 822 O O . PRO A 1 111 ? 21.981 17.667 4.426 1.00 27.46 111 PRO A O 1
ATOM 826 N N . ASN A 1 112 ? 20.809 19.534 3.957 1.00 28.78 112 ASN A N 1
ATOM 827 C CA . ASN A 1 112 ? 21.507 19.824 2.711 1.00 24.36 112 ASN A CA 1
ATOM 828 C C . ASN A 1 112 ? 22.989 20.074 2.956 1.00 23.43 112 ASN A C 1
ATOM 829 O O . ASN A 1 112 ? 23.838 19.716 2.141 1.00 35.79 112 ASN A O 1
ATOM 834 N N . GLY A 1 113 ? 23.286 20.682 4.099 1.00 33.88 113 GLY A N 1
ATOM 835 C CA . GLY A 1 113 ? 24.620 21.157 4.403 1.00 37.70 113 GLY A CA 1
ATOM 836 C C . GLY A 1 113 ? 24.622 22.666 4.296 1.00 35.43 113 GLY A C 1
ATOM 837 O O . GLY A 1 113 ? 25.619 23.328 4.575 1.00 41.37 113 GLY A O 1
ATOM 838 N N . LYS A 1 114 ? 23.480 23.208 3.888 1.00 25.04 114 LYS A N 1
ATOM 839 C CA . LYS A 1 114 ? 23.325 24.643 3.700 1.00 26.20 114 LYS A CA 1
ATOM 840 C C . LYS A 1 114 ? 23.101 25.360 5.027 1.00 30.56 114 LYS A C 1
ATOM 841 O O . LYS A 1 114 ? 22.194 25.018 5.787 1.00 23.40 114 LYS A O 1
ATOM 847 N N . LEU A 1 115 ? 23.939 26.354 5.299 1.00 30.66 115 LEU A N 1
ATOM 848 C CA . LEU A 1 115 ? 23.788 27.184 6.486 1.00 19.89 115 LEU A CA 1
ATOM 849 C C . LEU A 1 115 ? 23.055 28.470 6.122 1.00 21.22 115 LEU A C 1
ATOM 850 O O . LEU A 1 115 ? 23.599 29.330 5.431 1.00 28.55 115 LEU A O 1
ATOM 855 N N . ILE A 1 116 ? 21.817 28.595 6.588 1.00 25.61 116 ILE A N 1
ATOM 856 C CA . ILE A 1 116 ? 20.982 29.741 6.244 1.00 23.20 116 ILE A CA 1
ATOM 857 C C . ILE A 1 116 ? 20.721 30.631 7.454 1.00 25.72 116 ILE A C 1
ATOM 858 O O . ILE A 1 116 ? 20.114 30.199 8.432 1.00 33.57 116 ILE A O 1
ATOM 863 N N . LEU A 1 117 ? 21.177 31.878 7.379 1.00 22.30 117 LEU A N 1
ATOM 864 C CA . LEU A 1 117 ? 21.010 32.818 8.482 1.00 28.34 117 LEU A CA 1
ATOM 865 C C . LEU A 1 117 ? 20.166 34.025 8.081 1.00 27.97 117 LEU A C 1
ATOM 866 O O . LEU A 1 117 ? 20.428 34.679 7.070 1.00 32.73 117 LEU A O 1
ATOM 871 N N . SER A 1 118 ? 19.144 34.302 8.886 1.00 24.20 118 SER A N 1
ATOM 872 C CA . SER A 1 118 ? 18.261 35.439 8.663 1.00 27.16 118 SER A CA 1
ATOM 873 C C . SER A 1 118 ? 18.632 36.581 9.603 1.00 36.67 118 SER A C 1
ATOM 874 O O . SER A 1 118 ? 18.422 36.493 10.813 1.00 35.87 118 SER A O 1
ATOM 877 N N . LEU A 1 119 ? 19.183 37.653 9.043 1.00 38.03 119 LEU A N 1
ATOM 878 C CA . LEU A 1 119 ? 19.717 38.744 9.850 1.00 42.95 119 LEU A CA 1
ATOM 879 C C . LEU A 1 119 ? 18.981 40.062 9.627 1.00 47.86 119 LEU A C 1
ATOM 880 O O . LEU A 1 119 ? 18.356 40.271 8.587 1.00 41.51 119 LEU A O 1
ATOM 885 N N . ASP A 1 120 ? 19.065 40.952 10.611 1.00 44.45 120 ASP A N 1
ATOM 886 C CA . ASP A 1 120 ? 18.513 42.294 10.470 1.00 51.02 120 ASP A CA 1
ATOM 887 C C . ASP A 1 120 ? 19.470 43.161 9.657 1.00 58.64 120 ASP A C 1
ATOM 888 O O . ASP A 1 120 ? 20.583 42.738 9.342 1.00 61.77 120 ASP A O 1
ATOM 893 N N . LYS A 1 121 ? 19.033 44.371 9.322 1.00 62.35 121 LYS A N 1
ATOM 894 C CA . LYS A 1 121 ? 19.810 45.251 8.456 1.00 58.98 121 LYS A CA 1
ATOM 895 C C . LYS A 1 121 ? 21.165 45.613 9.058 1.00 49.04 121 LYS A C 1
ATOM 896 O O . LYS A 1 121 ? 22.172 45.642 8.354 1.00 40.10 121 LYS A O 1
ATOM 902 N N . ASP A 1 122 ? 21.185 45.884 10.359 1.00 45.57 122 ASP A N 1
ATOM 903 C CA . ASP A 1 122 ? 22.426 46.241 11.040 1.00 45.03 122 ASP A CA 1
ATOM 904 C C . ASP A 1 122 ? 23.441 45.104 11.007 1.00 49.84 122 ASP A C 1
ATOM 905 O O . ASP A 1 122 ? 24.604 45.308 10.659 1.00 61.43 122 ASP A O 1
ATOM 910 N N . THR A 1 123 ? 22.992 43.906 11.365 1.00 45.19 123 THR A N 1
ATOM 911 C CA . THR A 1 123 ? 23.873 42.747 11.449 1.00 34.29 123 THR A CA 1
ATOM 912 C C . THR A 1 123 ? 24.376 42.311 10.075 1.00 44.01 123 THR A C 1
ATOM 913 O O . THR A 1 123 ? 25.542 41.948 9.919 1.00 51.03 123 THR A O 1
ATOM 917 N N . TYR A 1 124 ? 23.490 42.352 9.084 1.00 38.34 124 TYR A N 1
ATOM 918 C CA . TYR A 1 124 ? 23.826 41.926 7.729 1.00 36.63 124 TYR A CA 1
ATOM 919 C C . TYR A 1 124 ? 24.966 42.750 7.140 1.00 44.60 124 TYR A C 1
ATOM 920 O O . TYR A 1 124 ? 25.836 42.220 6.449 1.00 47.41 124 TYR A O 1
ATOM 929 N N . GLU A 1 125 ? 24.954 44.049 7.420 1.00 49.01 125 GLU A N 1
ATOM 930 C CA . GLU A 1 125 ? 26.004 44.940 6.946 1.00 49.64 125 GLU A CA 1
ATOM 931 C C . GLU A 1 125 ? 27.321 44.646 7.649 1.00 40.89 125 GLU A C 1
ATOM 932 O O . GLU A 1 125 ? 28.391 44.743 7.051 1.00 45.16 125 GLU A O 1
ATOM 938 N N . GLU A 1 126 ? 27.234 44.280 8.923 1.00 35.68 126 GLU A N 1
ATOM 939 C CA . GLU A 1 126 ? 28.421 44.047 9.736 1.00 36.43 126 GLU A CA 1
ATOM 940 C C . GLU A 1 126 ? 29.121 42.739 9.387 1.00 41.40 126 GLU A C 1
ATOM 941 O O . GLU A 1 126 ? 30.334 42.615 9.546 1.00 52.24 126 GLU A O 1
ATOM 947 N N . THR A 1 127 ? 28.355 41.761 8.916 1.00 39.66 127 THR A N 1
ATOM 948 C CA . THR A 1 127 ? 28.927 40.473 8.545 1.00 38.57 127 THR A CA 1
ATOM 949 C C . THR A 1 127 ? 29.731 40.583 7.252 1.00 35.27 127 THR A C 1
ATOM 950 O O . THR A 1 127 ? 30.766 39.934 7.094 1.00 36.14 127 THR A O 1
ATOM 954 N N . GLY A 1 128 ? 29.249 41.412 6.330 1.00 29.81 128 GLY A N 1
ATOM 955 C CA . GLY A 1 128 ? 29.922 41.623 5.061 1.00 18.54 128 GLY A CA 1
ATOM 956 C C . GLY A 1 128 ? 29.711 40.485 4.082 1.00 30.70 128 GLY A C 1
ATOM 957 O O . GLY A 1 128 ? 30.503 40.293 3.159 1.00 33.14 128 GLY A O 1
ATOM 958 N N . LEU A 1 129 ? 28.638 39.728 4.288 1.00 24.83 129 LEU A N 1
ATOM 959 C CA . LEU A 1 129 ? 28.312 38.603 3.420 1.00 26.40 129 LEU A CA 1
ATOM 960 C C . LEU A 1 129 ? 27.261 39.002 2.394 1.00 22.35 129 LEU A C 1
ATOM 961 O O . LEU A 1 129 ? 26.463 39.908 2.632 1.00 36.65 129 LEU A O 1
ATOM 966 N N . GLN A 1 130 ? 27.267 38.325 1.252 1.00 24.16 130 GLN A N 1
ATOM 967 C CA . GLN A 1 130 ? 26.301 38.607 0.198 1.00 32.39 130 GLN A CA 1
ATOM 968 C C . GLN A 1 130 ? 25.036 37.777 0.356 1.00 32.50 130 GLN A C 1
ATOM 969 O O . GLN A 1 130 ? 25.073 36.548 0.290 1.00 28.58 130 GLN A O 1
ATOM 975 N N . GLY A 1 131 ? 23.918 38.463 0.562 1.00 41.55 131 GLY A N 1
ATOM 976 C CA . GLY A 1 131 ? 22.635 37.807 0.711 1.00 48.79 131 GLY A CA 1
ATOM 977 C C . GLY A 1 131 ? 21.553 38.507 -0.086 1.00 43.53 131 GLY A C 1
ATOM 978 O O . GLY A 1 131 ? 21.835 39.164 -1.089 1.00 46.02 131 GLY A O 1
ATOM 979 N N . HIS A 1 132 ? 20.309 38.366 0.358 1.00 38.54 132 HIS A N 1
ATOM 980 C CA . HIS A 1 132 ? 19.181 38.987 -0.323 1.00 30.69 132 HIS A CA 1
ATOM 981 C C . HIS A 1 132 ? 18.146 39.475 0.684 1.00 31.15 132 HIS A C 1
ATOM 982 O O . HIS A 1 132 ? 17.985 38.877 1.748 1.00 32.20 132 HIS A O 1
ATOM 989 N N . PRO A 1 133 ? 17.452 40.578 0.357 1.00 31.06 133 PRO A N 1
ATOM 990 C CA . PRO A 1 133 ? 16.359 41.087 1.193 1.00 36.19 133 PRO A CA 1
ATOM 991 C C . PRO A 1 133 ? 15.289 40.025 1.422 1.00 38.07 133 PRO A C 1
ATOM 992 O O . PRO A 1 133 ? 14.841 39.392 0.467 1.00 35.01 133 PRO A O 1
ATOM 996 N N . SER A 1 134 ? 14.891 39.830 2.675 1.00 45.04 134 SER A N 1
ATOM 997 C CA . SER A 1 134 ? 13.972 38.749 3.022 1.00 50.74 134 SER A CA 1
ATOM 998 C C . SER A 1 134 ? 12.561 39.253 3.310 1.00 51.54 134 SER A C 1
ATOM 999 O O . SER A 1 134 ? 11.621 38.930 2.586 1.00 56.78 134 SER A O 1
ATOM 1002 N N . GLN A 1 135 ? 12.415 40.034 4.376 1.00 54.26 135 GLN A N 1
ATOM 1003 C CA . GLN A 1 135 ? 11.112 40.575 4.746 1.00 69.24 135 GLN A CA 1
ATOM 1004 C C . GLN A 1 135 ? 11.112 42.101 4.708 1.00 76.25 135 GLN A C 1
ATOM 1005 O O . GLN A 1 135 ? 12.045 42.747 5.187 1.00 73.95 135 GLN A O 1
ATOM 1011 N N . PHE A 1 136 ? 10.054 42.668 4.137 1.00 83.39 136 PHE A N 1
ATOM 1012 C CA . PHE A 1 136 ? 9.966 44.109 3.946 1.00 89.40 136 PHE A CA 1
ATOM 1013 C C . PHE A 1 136 ? 8.915 44.738 4.851 1.00 94.44 136 PHE A C 1
ATOM 1014 O O . PHE A 1 136 ? 7.928 44.099 5.216 1.00 100.94 136 PHE A O 1
ATOM 1022 N N . SER A 1 137 ? 9.138 45.998 5.206 1.00 93.25 137 SER A N 1
ATOM 1023 C CA . SER A 1 137 ? 8.150 46.782 5.935 1.00 93.12 137 SER A CA 1
ATOM 1024 C C . SER A 1 137 ? 7.675 47.946 5.071 1.00 90.09 137 SER A C 1
ATOM 1025 O O . SER A 1 137 ? 7.670 49.098 5.506 1.00 84.61 137 SER A O 1
ATOM 1028 N N . GLY A 1 138 ? 7.275 47.629 3.844 1.00 85.63 138 GLY A N 1
ATOM 1029 C CA . GLY A 1 138 ? 6.905 48.637 2.869 1.00 84.77 138 GLY A CA 1
ATOM 1030 C C . GLY A 1 138 ? 8.043 48.857 1.892 1.00 81.86 138 GLY A C 1
ATOM 1031 O O . GLY A 1 138 ? 8.390 47.965 1.119 1.00 73.48 138 GLY A O 1
ATOM 1032 N N . ARG A 1 139 ? 8.633 50.045 1.931 1.00 94.18 139 ARG A N 1
ATOM 1033 C CA . ARG A 1 139 ? 9.793 50.336 1.101 1.00 103.59 139 ARG A CA 1
ATOM 1034 C C . ARG A 1 139 ? 11.080 49.970 1.833 1.00 107.09 139 ARG A C 1
ATOM 1035 O O . ARG A 1 139 ? 12.142 49.841 1.225 1.00 108.31 139 ARG A O 1
ATOM 1043 N N . LYS A 1 140 ? 10.969 49.803 3.147 1.00 105.88 140 LYS A N 1
ATOM 1044 C CA . LYS A 1 140 ? 12.113 49.487 3.991 1.00 102.09 140 LYS A CA 1
ATOM 1045 C C . LYS A 1 140 ? 12.421 47.993 3.987 1.00 97.45 140 LYS A C 1
ATOM 1046 O O . LYS A 1 140 ? 11.577 47.173 3.624 1.00 98.74 140 LYS A O 1
ATOM 1052 N N . ILE A 1 141 ? 13.638 47.648 4.393 1.00 87.15 141 ILE A N 1
ATOM 1053 C CA . ILE A 1 141 ? 14.056 46.255 4.476 1.00 73.25 141 ILE A CA 1
ATOM 1054 C C . ILE A 1 141 ? 14.379 45.891 5.918 1.00 67.01 141 ILE A C 1
ATOM 1055 O O . ILE A 1 141 ? 15.254 46.493 6.539 1.00 57.71 141 ILE A O 1
ATOM 1060 N N . MET A 1 142 ? 13.669 44.900 6.445 1.00 80.61 142 MET A N 1
ATOM 1061 C CA . MET A 1 142 ? 13.846 44.495 7.833 1.00 82.31 142 MET A CA 1
ATOM 1062 C C . MET A 1 142 ? 14.788 43.303 7.976 1.00 76.58 142 MET A C 1
ATOM 1063 O O . MET A 1 142 ? 15.632 43.272 8.871 1.00 76.34 142 MET A O 1
ATOM 1068 N N . LYS A 1 143 ? 14.642 42.322 7.092 1.00 63.93 143 LYS A N 1
ATOM 1069 C CA . LYS A 1 143 ? 15.406 41.086 7.209 1.00 54.85 143 LYS A CA 1
ATOM 1070 C C . LYS A 1 143 ? 16.162 40.725 5.936 1.00 50.52 143 LYS A C 1
ATOM 1071 O O . LYS A 1 143 ? 15.698 40.983 4.825 1.00 50.68 143 LYS A O 1
ATOM 1077 N N . PHE A 1 144 ? 17.335 40.131 6.118 1.00 36.90 144 PHE A N 1
ATOM 1078 C CA . PHE A 1 144 ? 18.134 39.623 5.013 1.00 33.22 144 PHE A CA 1
ATOM 1079 C C . PHE A 1 144 ? 18.342 38.126 5.182 1.00 38.29 144 PHE A C 1
ATOM 1080 O O . PHE A 1 144 ? 18.255 37.606 6.294 1.00 45.84 144 PHE A O 1
ATOM 1088 N N . ILE A 1 145 ? 18.612 37.435 4.080 1.00 30.83 145 ILE A N 1
ATOM 1089 C CA . ILE A 1 145 ? 18.913 36.009 4.134 1.00 33.89 145 ILE A CA 1
ATOM 1090 C C . ILE A 1 145 ? 20.227 35.697 3.432 1.00 31.09 145 ILE A C 1
ATOM 1091 O O . ILE A 1 145 ? 20.410 36.002 2.253 1.00 32.43 145 ILE A O 1
ATOM 1096 N N . VAL A 1 146 ? 21.146 35.094 4.175 1.00 31.30 146 VAL A N 1
ATOM 1097 C CA . VAL A 1 146 ? 22.424 34.679 3.620 1.00 26.16 146 VAL A CA 1
ATOM 1098 C C . VAL A 1 146 ? 22.500 33.160 3.584 1.00 31.33 146 VAL A C 1
ATOM 1099 O O . VAL A 1 146 ? 22.419 32.506 4.623 1.00 38.27 146 VAL A O 1
ATOM 1103 N N . SER A 1 147 ? 22.649 32.603 2.387 1.00 18.72 147 SER A N 1
ATOM 1104 C CA . SER A 1 147 ? 22.721 31.156 2.229 1.00 23.89 147 SER A CA 1
ATOM 1105 C C . SER A 1 147 ? 24.151 30.697 1.972 1.00 14.87 147 SER A C 1
ATOM 1106 O O . SER A 1 147 ? 24.826 31.208 1.079 1.00 38.52 147 SER A O 1
ATOM 1109 N N . ILE A 1 148 ? 24.604 29.728 2.759 1.00 29.39 148 ILE A N 1
ATOM 1110 C CA . ILE A 1 148 ? 25.964 29.216 2.641 1.00 25.84 148 ILE A CA 1
ATOM 1111 C C . ILE A 1 148 ? 25.972 27.701 2.466 1.00 24.21 148 ILE A C 1
ATOM 1112 O O . ILE A 1 148 ? 25.627 26.959 3.384 1.00 24.26 148 ILE A O 1
ATOM 1117 N N . ASP A 1 149 ? 26.373 27.248 1.283 1.00 23.09 149 ASP A N 1
ATOM 1118 C CA . ASP A 1 149 ? 26.422 25.823 0.987 1.00 28.80 149 ASP A CA 1
ATOM 1119 C C . ASP A 1 149 ? 27.749 25.225 1.444 1.00 31.45 149 ASP A C 1
ATOM 1120 O O . ASP A 1 149 ? 28.779 25.409 0.797 1.00 48.68 149 ASP A O 1
ATOM 1125 N N . LEU A 1 150 ? 27.714 24.504 2.560 1.00 22.38 150 LEU A N 1
ATOM 1126 C CA . LEU A 1 150 ? 28.921 23.928 3.142 1.00 32.92 150 LEU A CA 1
ATOM 1127 C C . LEU A 1 150 ? 29.355 22.648 2.437 1.00 38.70 150 LEU A C 1
ATOM 1128 O O . LEU A 1 150 ? 30.478 22.178 2.624 1.00 47.62 150 LEU A O 1
ATOM 1133 N N . MET A 1 151 ? 28.463 22.077 1.635 1.00 34.93 151 MET A N 1
ATOM 1134 C CA . MET A 1 151 ? 28.808 20.902 0.847 1.00 36.24 151 MET A CA 1
ATOM 1135 C C . MET A 1 151 ? 29.656 21.294 -0.354 1.00 47.28 151 MET A C 1
ATOM 1136 O O . MET A 1 151 ? 30.611 20.602 -0.704 1.00 55.06 151 MET A O 1
ATOM 1141 N N . GLU A 1 152 ? 29.299 22.407 -0.983 1.00 42.67 152 GLU A N 1
ATOM 1142 C CA . GLU A 1 152 ? 30.074 22.927 -2.102 1.00 37.62 152 GLU A CA 1
ATOM 1143 C C . GLU A 1 152 ? 31.409 23.487 -1.633 1.00 39.46 152 GLU A C 1
ATOM 1144 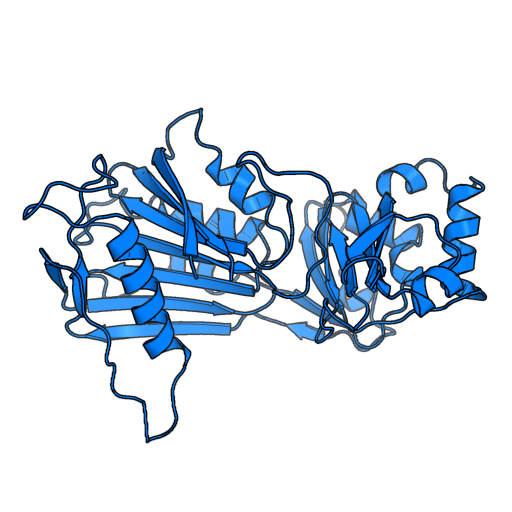O O . GLU A 1 152 ? 32.443 23.252 -2.255 1.00 50.92 152 GLU A O 1
ATOM 1150 N N . LEU A 1 153 ? 31.378 24.230 -0.532 1.00 37.40 153 LEU A N 1
ATOM 1151 C CA . LEU A 1 153 ? 32.578 24.862 0.006 1.00 41.37 153 LEU A CA 1
ATOM 1152 C C . LEU A 1 153 ? 33.589 23.850 0.531 1.00 43.84 153 LEU A C 1
ATOM 1153 O O . LEU A 1 153 ? 34.780 24.147 0.626 1.00 52.39 153 LEU A O 1
ATOM 1158 N N . SER A 1 154 ? 33.108 22.662 0.881 1.00 41.47 154 SER A N 1
ATOM 1159 C CA . SER A 1 154 ? 33.982 21.597 1.359 1.00 48.75 154 SER A CA 1
ATOM 1160 C C . SER A 1 154 ? 34.861 21.075 0.231 1.00 44.09 154 SER A C 1
ATOM 1161 O O . SER A 1 154 ? 35.961 20.575 0.465 1.00 36.70 154 SER A O 1
ATOM 1164 N N . LEU A 1 155 ? 34.360 21.190 -0.995 1.00 33.36 155 LEU A N 1
ATOM 1165 C CA . LEU A 1 155 ? 35.107 20.768 -2.172 1.00 36.49 155 LEU A CA 1
ATOM 1166 C C . LEU A 1 155 ? 36.340 21.639 -2.368 1.00 41.69 155 LEU A C 1
ATOM 1167 O O . LEU A 1 155 ? 37.416 21.144 -2.702 1.00 55.35 155 LEU A O 1
ATOM 1172 N N . ASN A 1 156 ? 36.175 22.940 -2.157 1.00 45.59 156 ASN A N 1
ATOM 1173 C CA . ASN A 1 156 ? 37.285 23.874 -2.279 1.00 53.72 156 ASN A CA 1
ATOM 1174 C C . ASN A 1 156 ? 37.381 24.793 -1.065 1.00 45.26 156 ASN A C 1
ATOM 1175 O O . ASN A 1 156 ? 36.898 25.924 -1.090 1.00 36.72 156 ASN A O 1
ATOM 1180 N N . LEU A 1 157 ? 38.009 24.294 -0.004 1.00 41.02 157 LEU A N 1
ATOM 1181 C CA . LEU A 1 157 ? 38.158 25.051 1.235 1.00 41.24 157 LEU A CA 1
ATOM 1182 C C . LEU A 1 157 ? 39.239 26.120 1.122 1.00 48.37 157 LEU A C 1
ATOM 1183 O O . LEU A 1 157 ? 39.343 27.003 1.973 1.00 51.97 157 LEU A O 1
ATOM 1188 N N . ASP A 1 158 ? 40.041 26.034 0.066 1.00 47.19 158 ASP A N 1
ATOM 1189 C CA . ASP A 1 158 ? 41.142 26.966 -0.141 1.00 52.08 158 ASP A CA 1
ATOM 1190 C C . ASP A 1 158 ? 40.730 28.137 -1.025 1.00 47.97 158 ASP A C 1
ATOM 1191 O O . ASP A 1 158 ? 41.548 29.000 -1.352 1.00 55.63 158 ASP A O 1
ATOM 1196 N N . SER A 1 159 ? 39.458 28.161 -1.409 1.00 39.34 159 SER A N 1
ATOM 1197 C CA . SER A 1 159 ? 38.936 29.215 -2.269 1.00 30.19 159 SER A CA 1
ATOM 1198 C C . SER A 1 159 ? 38.814 30.529 -1.511 1.00 37.96 159 SER A C 1
ATOM 1199 O O . SER A 1 159 ? 38.812 30.550 -0.280 1.00 37.94 159 SER A O 1
ATOM 1202 N N . LYS A 1 160 ? 38.712 31.626 -2.254 1.00 34.85 160 LYS A N 1
ATOM 1203 C CA . LYS A 1 160 ? 38.547 32.939 -1.645 1.00 30.48 160 LYS A CA 1
ATOM 1204 C C . LYS A 1 160 ? 37.159 33.077 -1.028 1.00 35.14 160 LYS A C 1
ATOM 1205 O O . LYS A 1 160 ? 36.955 33.873 -0.112 1.00 31.10 160 LYS A O 1
ATOM 1211 N N . LYS A 1 161 ? 36.210 32.296 -1.537 1.00 40.07 161 LYS A N 1
ATOM 1212 C CA . LYS A 1 161 ? 34.868 32.247 -0.970 1.00 41.13 161 LYS A CA 1
ATOM 1213 C C . LYS A 1 161 ? 34.905 31.851 0.501 1.00 43.58 161 LYS A C 1
ATOM 1214 O O . LYS A 1 161 ? 34.318 32.521 1.352 1.00 50.57 161 LYS A O 1
ATOM 1220 N N . TYR A 1 162 ? 35.601 30.755 0.790 1.00 31.77 162 TYR A N 1
ATOM 1221 C CA . TYR A 1 162 ? 35.600 30.175 2.127 1.00 38.20 162 TYR A CA 1
ATOM 1222 C C . TYR A 1 162 ? 36.297 31.052 3.160 1.00 36.80 162 TYR A C 1
ATOM 1223 O O . TYR A 1 162 ? 35.752 31.296 4.236 1.00 40.57 162 TYR A O 1
ATOM 1232 N N . GLU A 1 163 ? 37.501 31.518 2.844 1.00 35.14 163 GLU A N 1
ATOM 1233 C CA . GLU A 1 163 ? 38.251 32.330 3.798 1.00 43.23 163 GLU A CA 1
ATOM 1234 C C . GLU A 1 163 ? 37.575 33.671 4.044 1.00 42.07 163 GLU A C 1
ATOM 1235 O O . GLU A 1 163 ? 37.739 34.260 5.106 1.00 47.04 163 GLU A O 1
ATOM 1241 N N . ARG A 1 164 ? 36.811 34.146 3.066 1.00 34.85 164 ARG A N 1
ATOM 1242 C CA . ARG A 1 164 ? 36.009 35.351 3.251 1.00 38.35 164 ARG A CA 1
ATOM 1243 C C . ARG A 1 164 ? 34.893 35.090 4.256 1.00 33.22 164 ARG A C 1
ATOM 1244 O O . ARG A 1 164 ? 34.685 35.868 5.188 1.00 31.00 164 ARG A O 1
ATOM 1252 N N . ILE A 1 165 ? 34.182 33.985 4.057 1.00 25.80 165 ILE A N 1
ATOM 1253 C CA . ILE A 1 165 ? 33.118 33.569 4.963 1.00 25.88 165 ILE A CA 1
ATOM 1254 C C . ILE A 1 165 ? 33.692 33.225 6.334 1.00 28.71 165 ILE A C 1
ATOM 1255 O O . ILE A 1 165 ? 33.096 33.537 7.366 1.00 35.27 165 ILE A O 1
ATOM 1260 N N . SER A 1 166 ? 34.862 32.595 6.337 1.00 32.01 166 SER A N 1
ATOM 1261 C CA . SER A 1 166 ? 35.539 32.250 7.581 1.00 34.73 166 SER A CA 1
ATOM 1262 C C . SER A 1 166 ? 35.969 33.505 8.336 1.00 35.42 166 SER A C 1
ATOM 1263 O O . SER A 1 166 ? 35.810 33.592 9.553 1.00 35.08 166 SER A O 1
ATOM 1266 N N . TRP A 1 167 ? 36.512 34.473 7.603 1.00 34.84 167 TRP A N 1
ATOM 1267 C CA . TRP A 1 167 ? 36.951 35.738 8.186 1.00 35.56 167 TRP A CA 1
ATOM 1268 C C . TRP A 1 167 ? 35.775 36.523 8.756 1.00 37.11 167 TRP A C 1
ATOM 1269 O O . TRP A 1 167 ? 35.924 37.268 9.725 1.00 37.91 167 TRP A O 1
ATOM 1280 N N . SER A 1 168 ? 34.607 36.352 8.149 1.00 32.47 168 SER A N 1
ATOM 1281 C CA . SER A 1 168 ? 33.405 37.030 8.613 1.00 23.96 168 SER A CA 1
ATOM 1282 C C . SER A 1 168 ? 32.935 36.454 9.942 1.00 30.58 168 SER A C 1
ATOM 1283 O O . SER A 1 168 ? 32.547 37.189 10.848 1.00 38.19 168 SER A O 1
ATOM 1286 N N . PHE A 1 169 ? 32.980 35.131 10.054 1.00 30.15 169 PHE A N 1
ATOM 1287 C CA . PHE A 1 169 ? 32.494 34.452 11.249 1.00 35.59 169 PHE A CA 1
ATOM 1288 C C . PHE A 1 169 ? 33.497 34.513 12.393 1.00 43.10 169 PHE A C 1
ATOM 1289 O O . PHE A 1 169 ? 33.117 34.512 13.563 1.00 47.49 169 PHE A O 1
ATOM 1297 N N . LYS A 1 170 ? 34.778 34.564 12.049 1.00 51.23 170 LYS A N 1
ATOM 1298 C CA . LYS A 1 170 ? 35.832 34.502 13.054 1.00 47.44 170 LYS A CA 1
ATOM 1299 C C . LYS A 1 170 ? 36.290 35.872 13.548 1.00 51.88 170 LYS A C 1
ATOM 1300 O O . LYS A 1 170 ? 36.299 36.131 14.750 1.00 48.94 170 LYS A O 1
ATOM 1306 N N . GLU A 1 171 ? 36.670 36.747 12.624 1.00 51.85 171 GLU A N 1
ATOM 1307 C CA . GLU A 1 171 ? 37.346 37.984 13.000 1.00 47.73 171 GLU A CA 1
ATOM 1308 C C . GLU A 1 171 ? 36.475 39.236 12.902 1.00 50.66 171 GLU A C 1
ATOM 1309 O O . GLU A 1 171 ? 36.476 40.066 13.811 1.00 69.65 171 GLU A O 1
ATOM 1315 N N . LYS A 1 172 ? 35.737 39.378 11.807 1.00 36.97 172 LYS A N 1
ATOM 1316 C CA . LYS A 1 172 ? 34.955 40.592 11.591 1.00 43.97 172 LYS A CA 1
ATOM 1317 C C . LYS A 1 172 ? 33.742 40.671 12.517 1.00 54.61 172 LYS A C 1
ATOM 1318 O O . LYS A 1 172 ? 33.686 41.523 13.403 1.00 67.25 172 LYS A O 1
ATOM 1324 N N . LYS A 1 173 ? 32.772 39.787 12.305 1.00 50.49 173 LYS A N 1
ATOM 1325 C CA . LYS A 1 173 ? 31.551 39.782 13.107 1.00 52.44 173 LYS A CA 1
ATOM 1326 C C . LYS A 1 173 ? 31.271 38.399 13.696 1.00 51.56 173 LYS A C 1
ATOM 1327 O O . LYS A 1 173 ? 30.519 37.614 13.119 1.00 51.41 173 LYS A O 1
ATOM 1333 N N . PRO A 1 174 ? 31.888 38.095 14.847 1.00 58.97 174 PRO A N 1
ATOM 1334 C CA . PRO A 1 174 ? 31.712 36.804 15.526 1.00 53.99 174 PRO A CA 1
ATOM 1335 C C . PRO A 1 174 ? 30.328 36.655 16.158 1.00 55.30 174 PRO A C 1
ATOM 1336 O O . PRO A 1 174 ? 30.113 37.111 17.280 1.00 66.66 174 PRO A O 1
ATOM 1340 N N . LEU A 1 175 ? 29.405 36.021 15.441 1.00 45.62 175 LEU A N 1
ATOM 1341 C CA . LEU A 1 175 ? 28.053 35.815 15.949 1.00 39.62 175 LEU A CA 1
ATOM 1342 C C . LEU A 1 175 ? 27.968 34.526 16.756 1.00 39.80 175 LEU A C 1
ATOM 1343 O O . LEU A 1 175 ? 28.641 33.547 16.441 1.00 45.26 175 LEU A O 1
ATOM 1348 N N . LYS A 1 176 ? 27.140 34.534 17.798 1.00 42.52 176 LYS A N 1
ATOM 1349 C CA . LYS A 1 176 ? 26.928 33.351 18.628 1.00 43.67 176 LYS A CA 1
ATOM 1350 C C . LYS A 1 176 ? 25.453 33.215 19.006 1.00 38.89 176 LYS A C 1
ATOM 1351 O O . LYS A 1 176 ? 24.764 34.213 19.219 1.00 49.08 176 LYS A O 1
ATOM 1357 N N . PHE A 1 177 ? 24.970 31.979 19.078 1.00 36.57 177 PHE A N 1
ATOM 1358 C CA . PHE A 1 177 ? 23.558 31.728 19.343 1.00 37.13 177 PHE A CA 1
ATOM 1359 C C . PHE A 1 177 ? 23.346 30.494 20.212 1.00 38.73 177 PHE A C 1
ATOM 1360 O O . PHE A 1 177 ? 24.205 29.615 20.282 1.00 39.28 177 PHE A O 1
ATOM 1368 N N . ASP A 1 178 ? 22.194 30.439 20.873 1.00 39.39 178 ASP A N 1
ATOM 1369 C CA . ASP A 1 178 ? 21.745 29.211 21.515 1.00 44.31 178 ASP A CA 1
ATOM 1370 C C . ASP A 1 178 ? 21.176 28.305 20.432 1.00 42.94 178 ASP A C 1
ATOM 1371 O O . ASP A 1 178 ? 20.298 28.715 19.674 1.00 42.22 178 ASP A O 1
ATOM 1376 N N . PHE A 1 179 ? 21.678 27.079 20.351 1.00 34.31 179 PHE A N 1
ATOM 1377 C CA . PHE A 1 179 ? 21.323 26.202 19.242 1.00 35.58 179 PHE A CA 1
ATOM 1378 C C . PHE A 1 179 ? 20.627 24.911 19.661 1.00 41.35 179 PHE A C 1
ATOM 1379 O O . PHE A 1 179 ? 21.021 24.261 20.629 1.00 37.61 179 PHE A O 1
ATOM 1387 N N . LEU A 1 180 ? 19.582 24.557 18.921 1.00 31.11 180 LEU A N 1
ATOM 1388 C CA . LEU A 1 180 ? 18.995 23.227 19.002 1.00 29.63 180 LEU A CA 1
ATOM 1389 C C . LEU A 1 180 ? 19.729 22.327 18.013 1.00 32.20 180 LEU A C 1
ATOM 1390 O O . LEU A 1 180 ? 19.944 22.712 16.865 1.00 33.70 180 LEU A O 1
ATOM 1395 N N . LEU A 1 181 ? 20.127 21.140 18.457 1.00 30.03 181 LEU A N 1
ATOM 1396 C CA . LEU A 1 181 ? 20.910 20.246 17.610 1.00 23.97 181 LEU A CA 1
ATOM 1397 C C . LEU A 1 181 ? 20.346 18.832 17.581 1.00 32.22 181 LEU A C 1
ATOM 1398 O O . LEU A 1 181 ? 19.840 18.332 18.584 1.00 35.74 181 LEU A O 1
ATOM 1403 N N . ALA A 1 182 ? 20.439 18.196 16.417 1.00 18.53 182 ALA A N 1
ATOM 1404 C CA . ALA A 1 182 ? 20.031 16.807 16.250 1.00 22.99 182 ALA A CA 1
ATOM 1405 C C . ALA A 1 182 ? 20.706 16.223 15.015 1.00 27.01 182 ALA A C 1
ATOM 1406 O O . ALA A 1 182 ? 21.013 16.947 14.068 1.00 23.78 182 ALA A O 1
ATOM 1408 N N . TRP A 1 183 ? 20.934 14.915 15.027 1.00 36.07 183 TRP A N 1
ATOM 1409 C CA . TRP A 1 183 ? 21.706 14.273 13.971 1.00 33.08 183 TRP A CA 1
ATOM 1410 C C . TRP A 1 183 ? 21.235 12.849 13.696 1.00 30.02 183 TRP A C 1
ATOM 1411 O O . TRP A 1 183 ? 21.335 11.976 14.558 1.00 42.52 183 TRP A O 1
ATOM 1422 N N . HIS A 1 184 ? 20.719 12.623 12.491 1.00 28.42 184 HIS A N 1
ATOM 1423 C CA . HIS A 1 184 ? 20.352 11.283 12.055 1.00 41.68 184 HI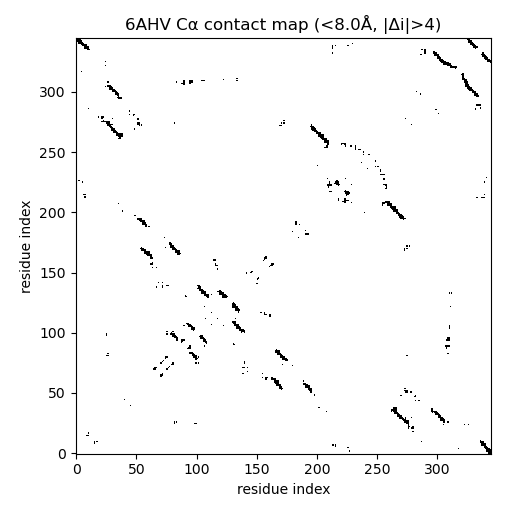S A CA 1
ATOM 1424 C C . HIS A 1 184 ? 21.575 10.606 11.448 1.00 50.74 184 HIS A C 1
ATOM 1425 O O . HIS A 1 184 ? 22.094 11.047 10.424 1.00 43.29 184 HIS A O 1
ATOM 1432 N N . LYS A 1 185 ? 22.031 9.534 12.086 1.00 83.49 185 LYS A N 1
ATOM 1433 C CA . LYS A 1 185 ? 23.322 8.944 11.750 1.00 93.27 185 LYS A CA 1
ATOM 1434 C C . LYS A 1 185 ? 23.255 7.889 10.650 1.00 89.70 185 LYS A C 1
ATOM 1435 O O . LYS A 1 185 ? 22.601 6.856 10.799 1.00 85.00 185 LYS A O 1
ATOM 1441 N N . THR A 1 186 ? 23.940 8.168 9.546 1.00 90.22 186 THR A N 1
ATOM 1442 C CA . THR A 1 186 ? 24.193 7.172 8.512 1.00 94.94 186 THR A CA 1
ATOM 1443 C C . THR A 1 186 ? 25.703 6.955 8.429 1.00 93.00 186 THR A C 1
ATOM 1444 O O . THR A 1 186 ? 26.303 7.039 7.357 1.00 92.68 186 THR A O 1
ATOM 1448 N N . GLY A 1 187 ? 26.314 6.684 9.577 1.00 91.30 187 GLY A N 1
ATOM 1449 C CA . GLY A 1 187 ? 27.759 6.605 9.660 1.00 97.86 187 GLY A CA 1
ATOM 1450 C C . GLY A 1 187 ? 28.291 5.306 10.231 1.00 109.66 187 GLY A C 1
ATOM 1451 O O . GLY A 1 187 ? 27.896 4.882 11.318 1.00 101.69 187 GLY A O 1
ATOM 1452 N N . SER A 1 188 ? 29.194 4.673 9.489 1.00 132.93 188 SER A N 1
ATOM 1453 C CA . SER A 1 188 ? 29.890 3.484 9.967 1.00 139.16 188 SER A CA 1
ATOM 1454 C C . SER A 1 188 ? 31.047 3.878 10.881 1.00 148.05 188 SER A C 1
ATOM 1455 O O . SER A 1 188 ? 31.594 3.047 11.609 1.00 156.42 188 SER A O 1
ATOM 1458 N N . GLU A 1 189 ? 31.417 5.154 10.823 1.00 142.56 189 GLU A N 1
ATOM 1459 C CA . GLU A 1 189 ? 32.436 5.718 11.699 1.00 126.70 189 GLU A CA 1
ATOM 1460 C C . GLU A 1 189 ? 31.768 6.659 12.695 1.00 109.71 189 GLU A C 1
ATOM 1461 O O . GLU A 1 189 ? 31.243 7.707 12.316 1.00 100.15 189 GLU A O 1
ATOM 1467 N N . GLU A 1 190 ? 31.785 6.280 13.968 1.00 105.13 190 GLU A N 1
ATOM 1468 C CA . GLU A 1 190 ? 30.985 6.968 14.975 1.00 104.43 190 GLU A CA 1
ATOM 1469 C C . GLU A 1 190 ? 31.772 7.957 15.828 1.00 103.76 190 GLU A C 1
ATOM 1470 O O . GLU A 1 190 ? 32.862 7.659 16.316 1.00 87.07 190 GLU A O 1
ATOM 1476 N N . SER A 1 191 ? 31.189 9.139 15.998 1.00 113.65 191 SER A N 1
ATOM 1477 C CA . SER A 1 191 ? 31.709 10.174 16.883 1.00 104.18 191 SER A CA 1
ATOM 1478 C C . SER A 1 191 ? 30.557 11.080 17.304 1.00 84.04 191 SER A C 1
ATOM 1479 O O . SER A 1 191 ? 29.949 11.755 16.473 1.00 82.28 191 SER A O 1
ATOM 1482 N N . THR A 1 192 ? 30.261 11.081 18.600 1.00 74.23 192 THR A N 1
ATOM 1483 C CA . THR A 1 192 ? 29.059 11.726 19.119 1.00 74.94 192 THR A CA 1
ATOM 1484 C C . THR A 1 192 ? 29.170 13.244 19.208 1.00 62.84 192 THR A C 1
ATOM 1485 O O . THR A 1 192 ? 30.267 13.805 19.204 1.00 52.55 192 THR A O 1
ATOM 1489 N N . MET A 1 193 ? 28.016 13.895 19.305 1.00 52.39 193 MET A N 1
ATOM 1490 C CA . MET A 1 193 ? 27.942 15.349 19.358 1.00 38.96 193 MET A CA 1
ATOM 1491 C C . MET A 1 193 ? 28.166 15.876 20.770 1.00 45.60 193 MET A C 1
ATOM 1492 O O . MET A 1 193 ? 28.504 17.044 20.960 1.00 43.34 193 MET A O 1
ATOM 1497 N N . MET A 1 194 ? 27.966 15.010 21.758 1.00 60.78 194 MET A N 1
ATOM 1498 C CA . MET A 1 194 ? 28.174 15.380 23.152 1.00 60.90 194 MET A CA 1
ATOM 1499 C C . MET A 1 194 ? 29.657 15.568 23.452 1.00 59.81 194 MET A C 1
ATOM 1500 O O . MET A 1 194 ? 30.034 16.403 24.274 1.00 64.16 194 MET A O 1
ATOM 1505 N N . SER A 1 195 ? 30.494 14.787 22.777 1.00 50.52 195 SER A N 1
ATOM 1506 C CA . SER A 1 195 ? 31.936 14.857 22.976 1.00 57.73 195 SER A CA 1
ATOM 1507 C C . SER A 1 195 ? 32.555 15.980 22.154 1.00 58.36 195 SER A C 1
ATOM 1508 O O . SER A 1 195 ? 33.457 16.679 22.619 1.00 66.53 195 SER A O 1
ATOM 1511 N N . TYR A 1 196 ? 32.066 16.143 20.929 1.00 50.12 196 TYR A N 1
ATOM 1512 C CA . TYR A 1 196 ? 32.586 17.154 20.016 1.00 50.13 196 TYR A CA 1
ATOM 1513 C C . TYR A 1 196 ? 32.379 18.561 20.568 1.00 53.08 196 TYR A C 1
ATOM 1514 O O . TYR A 1 196 ? 33.284 19.394 20.520 1.00 61.80 196 TYR A O 1
ATOM 1523 N N . PHE A 1 197 ? 31.185 18.818 21.092 1.00 49.52 197 PHE A N 1
ATOM 1524 C CA . PHE A 1 197 ? 30.868 20.120 21.668 1.00 55.72 197 PHE A CA 1
ATOM 1525 C C . PHE A 1 197 ? 30.913 20.083 23.187 1.00 74.56 197 PHE A C 1
ATOM 1526 O O . PHE A 1 197 ? 29.985 20.543 23.842 1.00 86.61 197 PHE A O 1
ATOM 1534 N N . SER A 1 198 ? 31.986 19.537 23.746 1.00 77.78 198 SER A N 1
ATOM 1535 C CA . SER A 1 198 ? 32.106 19.431 25.196 1.00 68.40 198 SER A CA 1
ATOM 1536 C C . SER A 1 198 ? 32.577 20.743 25.814 1.00 62.15 198 SER A C 1
ATOM 1537 O O . SER A 1 198 ? 32.221 21.069 26.947 1.00 53.10 198 SER A O 1
ATOM 1540 N N . LYS A 1 199 ? 33.379 21.488 25.061 1.00 61.33 199 LYS A N 1
ATOM 1541 C CA . LYS A 1 199 ? 33.914 22.763 25.528 1.00 60.17 199 LYS A CA 1
ATOM 1542 C C . LYS A 1 199 ? 32.786 23.737 25.851 1.00 59.15 199 LYS A C 1
ATOM 1543 O O . LYS A 1 199 ? 32.872 24.512 26.804 1.00 65.06 199 LYS A O 1
ATOM 1549 N N . TYR A 1 200 ? 31.728 23.691 25.049 1.00 60.10 200 TYR A N 1
ATOM 1550 C CA . TYR A 1 200 ? 30.497 24.394 25.375 1.00 67.38 200 TYR A CA 1
ATOM 1551 C C . TYR A 1 200 ? 29.598 23.416 26.120 1.00 76.28 200 TYR A C 1
ATOM 1552 O O . TYR A 1 200 ? 29.444 22.276 25.698 1.00 84.29 200 TYR A O 1
ATOM 1561 N N . GLN A 1 201 ? 29.016 23.848 27.233 1.00 79.61 201 GLN A N 1
ATOM 1562 C CA . GLN A 1 201 ? 28.214 22.950 28.064 1.00 81.82 201 GLN A CA 1
ATOM 1563 C C . GLN A 1 201 ? 26.974 22.438 27.335 1.00 70.87 201 GLN A C 1
ATOM 1564 O O . GLN A 1 201 ? 25.862 22.904 27.577 1.00 66.95 201 GLN A O 1
ATOM 1570 N N . ILE A 1 202 ? 27.183 21.470 26.446 1.00 64.33 202 ILE A N 1
ATOM 1571 C CA . ILE A 1 202 ? 26.098 20.890 25.664 1.00 63.72 202 ILE A CA 1
ATOM 1572 C C . ILE A 1 202 ? 25.257 19.953 26.530 1.00 63.88 202 ILE A C 1
ATOM 1573 O O . ILE A 1 202 ? 25.782 19.254 27.400 1.00 80.49 202 ILE A O 1
ATOM 1578 N N . GLN A 1 203 ? 23.948 19.958 26.307 1.00 44.51 203 GLN A N 1
ATOM 1579 C CA . GLN A 1 203 ? 23.046 19.111 27.074 1.00 34.12 203 GLN A CA 1
ATOM 1580 C C . GLN A 1 203 ? 22.378 18.088 26.170 1.00 40.14 203 GLN A C 1
ATOM 1581 O O . GLN A 1 203 ? 22.017 18.398 25.037 1.00 54.60 203 GLN A O 1
ATOM 1587 N N . GLU A 1 204 ? 22.223 16.866 26.666 1.00 38.86 204 GLU A N 1
ATOM 1588 C CA . GLU A 1 204 ? 21.417 15.872 25.971 1.00 37.59 204 GLU A CA 1
ATOM 1589 C C . GLU A 1 204 ? 19.971 16.027 26.411 1.00 49.00 204 GLU A C 1
ATOM 1590 O O . GLU A 1 204 ? 19.702 16.322 27.574 1.00 66.17 204 GLU A O 1
ATOM 1596 N N . HIS A 1 205 ? 19.041 15.830 25.485 1.00 39.31 205 HIS A N 1
ATOM 1597 C CA . HIS A 1 205 ? 17.631 16.015 25.795 1.00 31.28 205 HIS A CA 1
ATOM 1598 C C . HIS A 1 205 ? 16.753 14.954 25.151 1.00 38.87 205 HIS A C 1
ATOM 1599 O O . HIS A 1 205 ? 17.071 14.427 24.087 1.00 46.34 205 HIS A O 1
ATOM 1606 N N . GLN A 1 206 ? 15.645 14.647 25.816 1.00 43.94 206 GLN A N 1
ATOM 1607 C CA . GLN A 1 206 ? 14.644 13.743 25.272 1.00 38.75 206 GLN A CA 1
ATOM 1608 C C . GLN A 1 206 ? 13.318 14.485 25.159 1.00 38.81 206 GLN A C 1
ATOM 1609 O O . GLN A 1 206 ? 12.972 15.280 26.034 1.00 40.11 206 GLN A O 1
ATOM 1615 N N . PRO A 1 207 ? 12.575 14.237 24.072 1.00 35.58 207 PRO A N 1
ATOM 1616 C CA . PRO A 1 207 ? 11.290 14.899 23.825 1.00 36.89 207 PRO A CA 1
ATOM 1617 C C . PRO A 1 207 ? 10.242 14.576 24.884 1.00 39.86 207 PRO A C 1
ATOM 1618 O O . PRO A 1 207 ? 10.214 13.461 25.406 1.00 40.08 207 PRO A O 1
ATOM 1622 N N . LYS A 1 208 ? 9.394 15.551 25.197 1.00 39.90 208 LYS A N 1
ATOM 1623 C CA . LYS A 1 208 ? 8.296 15.344 26.132 1.00 30.87 208 LYS A CA 1
ATOM 1624 C C . LYS A 1 208 ? 7.236 14.458 25.501 1.00 29.85 208 LYS A C 1
ATOM 1625 O O . LYS A 1 208 ? 6.704 14.785 24.443 1.00 43.80 208 LYS A O 1
ATOM 1631 N N . VAL A 1 209 ? 6.925 13.340 26.147 1.00 23.09 209 VAL A N 1
ATOM 1632 C CA . VAL A 1 209 ? 5.844 12.479 25.681 1.00 29.19 209 VAL A CA 1
ATOM 1633 C C . VAL A 1 209 ? 4.662 12.558 26.638 1.00 30.19 209 VAL A C 1
ATOM 1634 O O . VAL A 1 209 ? 4.801 12.296 27.833 1.00 40.87 209 VAL A O 1
ATOM 1638 N N . ALA A 1 210 ? 3.499 12.925 26.109 1.00 25.93 210 ALA A N 1
ATOM 1639 C CA . ALA A 1 210 ? 2.304 13.071 26.929 1.00 24.36 210 ALA A CA 1
ATOM 1640 C C . ALA A 1 210 ? 1.146 12.235 26.396 1.00 29.73 210 ALA A C 1
ATOM 1641 O O . ALA A 1 210 ? 0.574 12.542 25.350 1.00 40.65 210 ALA A O 1
ATOM 1643 N N . LEU A 1 211 ? 0.805 11.178 27.126 1.00 36.53 211 LEU A N 1
ATOM 1644 C CA . LEU A 1 211 ? -0.335 10.337 26.780 1.00 32.10 211 LEU A CA 1
ATOM 1645 C C . LEU A 1 211 ? -1.577 10.795 27.535 1.00 33.56 211 LEU A C 1
ATOM 1646 O O . LEU A 1 211 ? -1.583 10.835 28.764 1.00 40.48 211 LEU A O 1
ATOM 1651 N N . SER A 1 212 ? -2.625 11.145 26.797 1.00 37.69 212 SER A N 1
ATOM 1652 C CA . SER A 1 212 ? -3.865 11.607 27.410 1.00 38.47 212 SER A CA 1
ATOM 1653 C C . SER A 1 212 ? -5.058 10.789 26.934 1.00 41.79 212 SER A C 1
ATOM 1654 O O . SER A 1 212 ? -5.392 10.795 25.750 1.00 55.34 212 SER A O 1
ATOM 1657 N N . THR A 1 213 ? -5.698 10.087 27.863 1.00 47.84 213 THR A N 1
ATOM 1658 C CA . THR A 1 213 ? -6.869 9.282 27.540 1.00 57.00 213 THR A CA 1
ATOM 1659 C C . THR A 1 213 ? -8.149 10.069 27.798 1.00 66.17 213 THR A C 1
ATOM 1660 O O . THR A 1 213 ? -8.415 10.485 28.925 1.00 80.64 213 THR A O 1
ATOM 1664 N N . LEU A 1 214 ? -8.934 10.275 26.746 1.00 58.72 214 LEU A N 1
ATOM 1665 C CA . LEU A 1 214 ? -10.181 11.022 26.852 1.00 53.47 214 LEU A CA 1
ATOM 1666 C C . LEU A 1 214 ? -11.378 10.080 26.894 1.00 67.95 214 LEU A C 1
ATOM 1667 O O . LEU A 1 214 ? -11.484 9.160 26.084 1.00 62.08 214 LEU A O 1
ATOM 1672 N N . ARG A 1 215 ? -12.277 10.315 27.844 1.00 78.55 215 ARG A N 1
ATOM 1673 C CA . ARG A 1 215 ? -13.455 9.472 28.005 1.00 70.12 215 ARG A CA 1
ATOM 1674 C C . ARG A 1 215 ? -14.683 10.066 27.327 1.00 66.49 215 ARG A C 1
ATOM 1675 O O . ARG A 1 215 ? -14.940 11.264 27.438 1.00 68.93 215 ARG A O 1
ATOM 1683 N N . ASP A 1 216 ? -15.436 9.212 26.636 1.00 63.00 216 ASP A N 1
ATOM 1684 C CA . ASP A 1 216 ? -16.696 9.599 26.002 1.00 71.71 216 ASP A CA 1
ATOM 1685 C C . ASP A 1 216 ? -16.531 10.803 25.079 1.00 71.53 216 ASP A C 1
ATOM 1686 O O . ASP A 1 216 ? -17.122 11.859 25.308 1.00 66.64 216 ASP A O 1
ATOM 1691 N N . LEU A 1 217 ? -15.726 10.635 24.036 1.00 78.49 217 LEU A N 1
ATOM 1692 C CA . LEU A 1 217 ? -15.422 11.727 23.120 1.00 71.81 217 LEU A CA 1
ATOM 1693 C C . LEU A 1 217 ? -16.282 11.670 21.862 1.00 61.49 217 LEU A C 1
ATOM 1694 O O . LEU A 1 217 ? -16.419 10.618 21.239 1.00 47.54 217 LEU A O 1
ATOM 1699 N N . GLN A 1 218 ? -16.862 12.808 21.497 1.00 54.54 218 GLN A N 1
ATOM 1700 C CA . GLN A 1 218 ? -17.659 12.906 20.281 1.00 56.71 218 GLN A CA 1
ATOM 1701 C C . GLN A 1 218 ? -16.748 13.134 19.081 1.00 53.77 218 GLN A C 1
ATOM 1702 O O . GLN A 1 218 ? -16.010 14.118 19.033 1.00 44.67 218 GLN A O 1
ATOM 1708 N N . CYS A 1 219 ? -16.799 12.223 18.115 1.00 49.20 219 CYS A N 1
ATOM 1709 C CA . CYS A 1 219 ? -15.906 12.292 16.964 1.00 43.10 219 CYS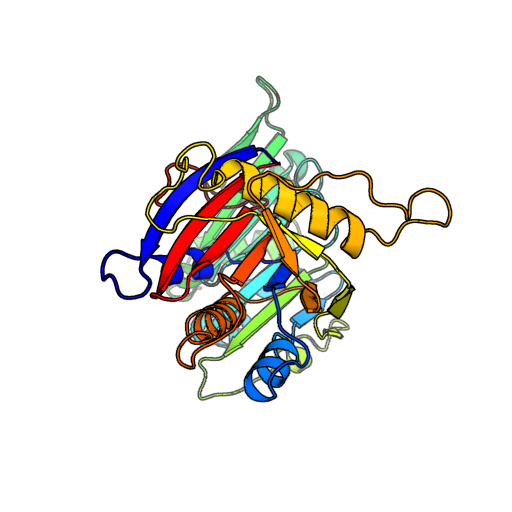 A CA 1
ATOM 1710 C C . CYS A 1 219 ? -16.669 12.363 15.644 1.00 47.62 219 CYS A C 1
ATOM 1711 O O . CYS A 1 219 ? -17.670 11.671 15.463 1.00 52.01 219 CYS A O 1
ATOM 1714 N N . PRO A 1 220 ? -16.187 13.204 14.714 1.00 47.93 220 PRO A N 1
ATOM 1715 C CA . PRO A 1 220 ? -16.788 13.394 13.388 1.00 47.22 220 PRO A CA 1
ATOM 1716 C C . PRO A 1 220 ? -16.800 12.119 12.549 1.00 47.03 220 PRO A C 1
ATOM 1717 O O . PRO A 1 220 ? -15.881 11.307 12.646 1.00 56.25 220 PRO A O 1
ATOM 1721 N N . VAL A 1 221 ? -17.838 11.952 11.735 1.00 39.47 221 VAL A N 1
ATOM 1722 C CA . VAL A 1 221 ? -17.923 10.826 10.812 1.00 36.36 221 VAL A CA 1
ATOM 1723 C C . VAL A 1 221 ? -17.408 11.256 9.446 1.00 46.83 221 VAL A C 1
ATOM 1724 O O . VAL A 1 221 ? -17.830 12.283 8.915 1.00 47.49 221 VAL A O 1
ATOM 1728 N N . LEU A 1 222 ? -16.496 10.474 8.878 1.00 42.13 222 LEU A N 1
ATOM 1729 C CA . LEU A 1 222 ? -15.852 10.857 7.627 1.00 35.10 222 LEU A CA 1
ATOM 1730 C C . LEU A 1 222 ? -16.056 9.837 6.518 1.00 39.21 222 LEU A C 1
ATOM 1731 O O . LEU A 1 222 ? -16.318 8.662 6.774 1.00 52.76 222 LEU A O 1
ATOM 1736 N N . GLN A 1 223 ? -15.928 10.303 5.282 1.00 42.90 223 GLN A N 1
ATOM 1737 C CA . GLN A 1 223 ? -15.883 9.423 4.126 1.00 45.50 223 GLN A CA 1
ATOM 1738 C C . GLN A 1 223 ? -14.589 9.667 3.365 1.00 50.84 223 GLN A C 1
ATOM 1739 O O . GLN A 1 223 ? -14.322 10.784 2.919 1.00 50.56 223 GLN A O 1
ATOM 1745 N N . SER A 1 224 ? -13.791 8.612 3.230 1.00 51.74 224 SER A N 1
ATOM 1746 C CA . SER A 1 224 ? -12.455 8.692 2.645 1.00 35.33 224 SER A CA 1
ATOM 1747 C C . SER A 1 224 ? -12.419 9.359 1.274 1.00 40.86 224 SER A C 1
ATOM 1748 O O . SER A 1 224 ? -11.503 10.126 0.974 1.00 35.15 224 SER A O 1
ATOM 1751 N N . SER A 1 225 ? -13.415 9.069 0.445 1.00 39.49 225 SER A N 1
ATOM 1752 C CA . SER A 1 225 ? -13.428 9.576 -0.921 1.00 43.86 225 SER A CA 1
ATOM 1753 C C . SER A 1 225 ? -14.243 10.859 -1.061 1.00 45.33 225 SER A C 1
ATOM 1754 O O . SER A 1 225 ? -14.547 11.288 -2.174 1.00 58.85 225 SER A O 1
ATOM 1757 N N . GLU A 1 226 ? -14.591 11.469 0.066 1.00 45.41 226 GLU A N 1
ATOM 1758 C CA . GLU A 1 226 ? -15.364 12.706 0.052 1.00 60.43 226 GLU A CA 1
ATOM 1759 C C . GLU A 1 226 ? -14.739 13.759 0.963 1.00 49.20 226 GLU A C 1
ATOM 1760 O O . GLU A 1 226 ? -15.038 13.815 2.156 1.00 42.84 226 GLU A O 1
ATOM 1766 N N . LEU A 1 227 ? -13.865 14.585 0.391 1.00 45.97 227 LEU A N 1
ATOM 1767 C CA . LEU A 1 227 ? -13.209 15.656 1.136 1.00 47.20 227 LEU A CA 1
ATOM 1768 C C . LEU A 1 227 ? -14.218 16.655 1.687 1.00 45.67 227 LEU A C 1
ATOM 1769 O O . LEU A 1 227 ? -14.153 17.042 2.854 1.00 41.89 227 LEU A O 1
ATOM 1774 N N . GLU A 1 228 ? -15.151 17.067 0.837 1.00 56.84 228 GLU A N 1
ATOM 1775 C CA . GLU A 1 228 ? -16.187 18.010 1.234 1.00 66.98 228 GLU A CA 1
ATOM 1776 C C . GLU A 1 228 ? -17.427 17.272 1.728 1.00 74.08 228 GLU A C 1
ATOM 1777 O O . GLU A 1 228 ? -18.446 17.885 2.051 1.00 82.60 228 GLU A O 1
ATOM 1783 N N . GLY A 1 229 ? -17.323 15.947 1.777 1.00 78.09 229 GLY A N 1
ATOM 1784 C CA . GLY A 1 229 ? -18.346 15.102 2.363 1.00 76.98 229 GLY A CA 1
ATOM 1785 C C . GLY A 1 229 ? -19.679 15.088 1.643 1.00 75.09 229 GLY A C 1
ATOM 1786 O O . GLY A 1 229 ? -19.915 15.855 0.708 1.00 68.66 229 GLY A O 1
ATOM 1787 N N . THR A 1 230 ? -20.551 14.189 2.084 1.00 82.73 230 THR A N 1
ATOM 1788 C CA . THR A 1 230 ? -21.929 14.149 1.618 1.00 83.52 230 THR A CA 1
ATOM 1789 C C . THR A 1 230 ? -22.855 14.491 2.779 1.00 77.88 230 THR A C 1
ATOM 1790 O O . THR A 1 230 ? -22.910 13.755 3.764 1.00 65.72 230 THR A O 1
ATOM 1794 N N . PRO A 1 231 ? -23.568 15.625 2.667 1.00 81.46 231 PRO A N 1
ATOM 1795 C CA . PRO A 1 231 ? -24.453 16.191 3.692 1.00 78.64 231 PRO A CA 1
ATOM 1796 C C . PRO A 1 231 ? -25.310 15.152 4.408 1.00 77.15 231 PRO A C 1
ATOM 1797 O O . PRO A 1 231 ? -25.901 14.291 3.754 1.00 71.31 2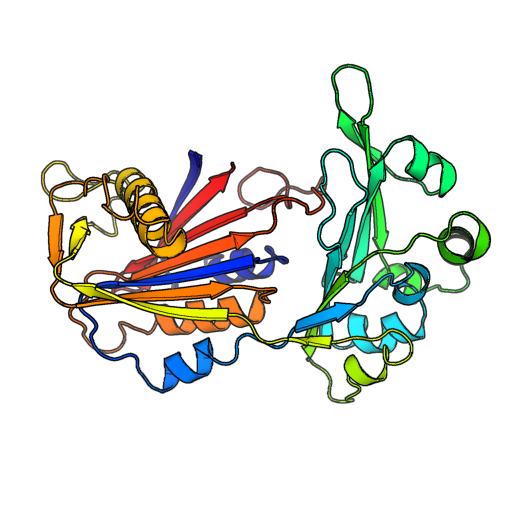31 PRO A O 1
ATOM 1801 N N . GLU A 1 232 ? -25.339 15.242 5.738 1.00 81.75 232 GLU A N 1
ATOM 1802 C CA . GLU A 1 232 ? -26.085 14.335 6.619 1.00 89.53 232 GLU A CA 1
ATOM 1803 C C . GLU A 1 232 ? -25.535 12.910 6.648 1.00 81.83 232 GLU A C 1
ATOM 1804 O O . GLU A 1 232 ? -26.045 12.060 7.377 1.00 87.12 232 GLU A O 1
ATOM 1810 N N . VAL A 1 233 ? -24.491 12.653 5.870 1.00 75.35 233 VAL A N 1
ATOM 1811 C CA . VAL A 1 233 ? -23.861 11.338 5.868 1.00 73.57 233 VAL A CA 1
ATOM 1812 C C . VAL A 1 233 ? -22.457 11.403 6.467 1.00 66.69 233 VAL A C 1
ATOM 1813 O O . VAL A 1 233 ? -22.086 10.569 7.292 1.00 63.50 233 VAL A O 1
ATOM 1817 N N . SER A 1 234 ? -21.682 12.402 6.054 1.00 60.62 234 SER A N 1
ATOM 1818 C CA . SER A 1 234 ? -20.320 12.565 6.554 1.00 49.88 234 SER A CA 1
ATOM 1819 C C . SER A 1 234 ? -19.900 14.031 6.587 1.00 44.67 234 SER A C 1
ATOM 1820 O O . SER A 1 234 ? -20.406 14.851 5.821 1.00 52.44 234 SER A O 1
ATOM 1823 N N . CYS A 1 235 ? -18.968 14.351 7.479 1.00 40.24 235 CYS A N 1
ATOM 1824 C CA . CYS A 1 235 ? -18.505 15.722 7.654 1.00 40.65 235 CYS A CA 1
ATOM 1825 C C . CYS A 1 235 ? -17.463 16.101 6.606 1.00 45.62 235 CYS A C 1
ATOM 1826 O O . CYS A 1 235 ? -16.994 15.254 5.845 1.00 50.54 235 CYS A O 1
ATOM 1829 N N . ARG A 1 236 ? -17.108 17.381 6.569 1.00 47.76 236 ARG A N 1
ATOM 1830 C CA . ARG A 1 236 ? -16.096 17.870 5.641 1.00 34.53 236 ARG A CA 1
ATOM 1831 C C . ARG A 1 236 ? -14.708 17.757 6.258 1.00 35.62 236 ARG A C 1
ATOM 1832 O O . ARG A 1 236 ? -14.567 17.624 7.474 1.00 37.61 236 ARG A O 1
ATOM 1840 N N . ALA A 1 237 ? -13.685 17.816 5.414 1.00 38.33 237 ALA A N 1
ATOM 1841 C CA . ALA A 1 237 ? -12.305 17.777 5.879 1.00 28.47 237 ALA A CA 1
ATOM 1842 C C . ALA A 1 237 ? -11.961 19.052 6.639 1.00 34.70 237 ALA A C 1
ATOM 1843 O O . ALA A 1 237 ? -11.166 19.033 7.581 1.00 31.03 237 ALA A O 1
ATOM 1845 N N . LEU A 1 238 ? -12.568 20.158 6.219 1.00 36.61 238 LEU A N 1
ATOM 1846 C CA . LEU A 1 238 ? -12.377 21.445 6.876 1.00 34.30 238 LEU A CA 1
ATOM 1847 C C . LEU A 1 238 ? -12.918 21.410 8.298 1.00 37.40 238 LEU A C 1
ATOM 1848 O O . LEU A 1 238 ? -12.313 21.959 9.219 1.00 39.50 238 LEU A O 1
ATOM 1853 N N . GLU A 1 239 ? -14.064 20.758 8.464 1.00 43.94 239 GLU A N 1
ATOM 1854 C CA . GLU A 1 239 ? -14.702 20.637 9.769 1.00 49.69 239 GLU A CA 1
ATOM 1855 C C . GLU A 1 239 ? -13.856 19.814 10.732 1.00 41.35 239 GLU A C 1
ATOM 1856 O O . GLU A 1 239 ? -13.796 20.113 11.925 1.00 40.25 239 GLU A O 1
ATOM 1862 N N . LEU A 1 240 ? -13.207 18.775 10.215 1.00 37.54 240 LEU A N 1
ATOM 1863 C CA . LEU A 1 240 ? -12.310 17.966 11.032 1.00 35.98 240 LEU A CA 1
ATOM 1864 C C . LEU A 1 240 ? -11.106 18.778 11.477 1.00 34.16 240 LEU A C 1
ATOM 1865 O O . LEU A 1 240 ? -10.688 18.703 12.631 1.00 35.01 240 LEU A O 1
ATOM 1870 N N . PHE A 1 241 ? -10.554 19.546 10.543 1.00 24.78 241 PHE A N 1
ATOM 1871 C CA . PHE A 1 241 ? -9.379 20.371 10.796 1.00 28.82 241 PHE A CA 1
ATOM 1872 C C . PHE A 1 241 ? -9.580 21.306 11.984 1.00 24.01 241 PHE A C 1
ATOM 1873 O O . PHE A 1 241 ? -8.728 21.395 12.867 1.00 28.26 241 PHE A O 1
ATOM 1881 N N . ASP A 1 242 ? -10.713 21.998 12.001 1.00 35.73 242 ASP A N 1
ATOM 1882 C CA . ASP A 1 242 ? -11.020 22.928 13.079 1.00 43.44 242 ASP A CA 1
ATOM 1883 C C . ASP A 1 242 ? -11.324 22.195 14.382 1.00 42.61 242 ASP A C 1
ATOM 1884 O O . ASP A 1 242 ? -10.924 22.636 15.459 1.00 51.70 242 ASP A O 1
ATOM 1889 N N . TRP A 1 243 ? -12.034 21.075 14.279 1.00 30.51 243 TRP A N 1
ATOM 1890 C CA . TRP A 1 243 ? -12.355 20.263 15.448 1.00 37.31 243 TRP A CA 1
ATOM 1891 C C . TRP A 1 243 ? -11.096 19.664 16.061 1.00 45.56 243 TRP A C 1
ATOM 1892 O O . TRP A 1 243 ? -10.933 19.645 17.282 1.00 48.85 243 TRP A O 1
ATOM 1903 N N . LEU A 1 244 ? -10.209 19.177 15.199 1.00 43.47 244 LEU A N 1
ATOM 1904 C CA . LEU A 1 244 ? -8.960 18.565 15.630 1.00 36.92 244 LEU A CA 1
ATOM 1905 C C . LEU A 1 244 ? -8.076 19.566 16.364 1.00 27.20 244 LEU A C 1
ATOM 1906 O O . LEU A 1 244 ? -7.435 19.231 17.361 1.00 28.03 244 LEU A O 1
ATOM 1911 N N . GLY A 1 245 ? -8.046 20.796 15.864 1.00 27.54 245 GLY A N 1
ATOM 1912 C CA . GLY A 1 245 ? -7.270 21.850 16.489 1.00 40.26 245 GLY A CA 1
ATOM 1913 C C . GLY A 1 245 ? -7.864 22.261 17.821 1.00 44.58 245 GLY A C 1
ATOM 1914 O O . GLY A 1 245 ? -7.149 22.687 18.729 1.00 49.57 245 GLY A O 1
ATOM 1915 N N . ALA A 1 246 ? -9.181 22.126 17.936 1.00 41.28 246 ALA A N 1
ATOM 1916 C CA . ALA A 1 246 ? -9.890 22.470 19.161 1.00 51.92 246 ALA A CA 1
ATOM 1917 C C . ALA A 1 246 ? -9.614 21.446 20.257 1.00 50.67 246 ALA A C 1
ATOM 1918 O O . ALA A 1 246 ? -9.414 21.805 21.418 1.00 46.21 246 ALA A O 1
ATOM 1920 N N . VAL A 1 247 ? -9.608 20.170 19.877 1.00 45.56 247 VAL A N 1
ATOM 1921 C CA . VAL A 1 247 ? -9.327 19.084 20.809 1.00 45.81 247 VAL A CA 1
ATOM 1922 C C . VAL A 1 247 ? -7.941 19.239 21.419 1.00 56.41 247 VAL A C 1
ATOM 1923 O O . VAL A 1 247 ? -7.761 19.094 22.629 1.00 59.22 247 VAL A O 1
ATOM 1927 N N . PHE A 1 248 ? -6.965 19.545 20.570 1.00 55.74 248 PHE A N 1
ATOM 1928 C CA . PHE A 1 248 ? -5.597 19.763 21.018 1.00 60.05 248 PHE A CA 1
ATOM 1929 C C . PHE A 1 248 ? -5.509 20.975 21.931 1.00 62.62 248 PHE A C 1
ATOM 1930 O O . PHE A 1 248 ? -4.839 20.936 22.958 1.00 63.23 248 PHE A O 1
ATOM 1938 N N . SER A 1 249 ? -6.197 22.047 21.550 1.00 68.89 249 SER A N 1
ATOM 1939 C CA . SER A 1 249 ? -6.159 23.295 22.304 1.00 81.16 249 SER A CA 1
ATOM 1940 C C . SER A 1 249 ? -6.582 23.109 23.757 1.00 88.71 249 SER A C 1
ATOM 1941 O O . SER A 1 249 ? -5.994 23.699 24.659 1.00 89.39 249 SER A O 1
ATOM 1944 N N . ASN A 1 250 ? -7.599 22.284 23.977 1.00 91.09 250 ASN A N 1
ATOM 1945 C CA . ASN A 1 250 ? -8.108 22.044 25.322 1.00 94.61 250 ASN A CA 1
ATOM 1946 C C . ASN A 1 250 ? -7.196 21.133 26.138 1.00 94.91 250 ASN A C 1
ATOM 1947 O O . ASN A 1 250 ? -6.986 21.356 27.330 1.00 106.14 250 ASN A O 1
ATOM 1952 N N . VAL A 1 251 ? -6.655 20.109 25.487 1.00 80.31 251 VAL A N 1
ATOM 1953 C CA . VAL A 1 251 ? -5.817 19.123 26.160 1.00 67.33 251 VAL A CA 1
ATOM 1954 C C . VAL A 1 251 ? -4.394 19.639 26.372 1.00 76.62 251 VAL A C 1
ATOM 1955 O O . VAL A 1 251 ? -3.766 19.348 27.390 1.00 71.25 251 VAL A O 1
ATOM 1959 N N . ASP A 1 252 ? -3.891 20.417 25.419 1.00 114.27 252 ASP A N 1
ATOM 1960 C CA . ASP A 1 252 ? -2.498 20.851 25.464 1.00 128.15 252 ASP A CA 1
ATOM 1961 C C . ASP A 1 252 ? -2.290 22.088 26.334 1.00 127.48 252 ASP A C 1
ATOM 1962 O O . ASP A 1 252 ? -1.214 22.280 26.904 1.00 135.17 252 ASP A O 1
ATOM 1967 N N . LEU A 1 253 ? -3.315 22.928 26.431 1.00 123.29 253 LEU A N 1
ATOM 1968 C CA . LEU A 1 253 ? -3.207 24.165 27.195 1.00 123.22 253 LEU A CA 1
ATOM 1969 C C . LEU A 1 253 ? -3.031 23.900 28.685 1.00 129.39 253 LEU A C 1
ATOM 1970 O O . LEU A 1 253 ? -2.192 24.530 29.332 1.00 123.79 253 LEU A O 1
ATOM 1975 N N . ASN A 1 254 ? -3.816 22.963 29.214 1.00 137.84 254 ASN A N 1
ATOM 1976 C CA . ASN A 1 254 ? -3.841 22.676 30.648 1.00 138.17 254 ASN A CA 1
ATOM 1977 C C . ASN A 1 254 ? -4.009 23.954 31.457 1.00 135.10 254 ASN A C 1
ATOM 1978 O O . ASN A 1 254 ? -3.122 24.350 32.213 1.00 138.16 254 ASN A O 1
ATOM 1983 N N . ASN A 1 255 ? -5.159 24.594 31.282 1.00 128.38 255 ASN A N 1
ATOM 1984 C CA . ASN A 1 255 ? -5.400 25.925 31.821 1.00 124.82 255 ASN A CA 1
ATOM 1985 C C . ASN A 1 255 ? -5.403 25.978 33.346 1.00 126.73 255 ASN A C 1
ATOM 1986 O O . ASN A 1 255 ? -5.425 24.949 34.017 1.00 124.77 255 ASN A O 1
ATOM 1991 N N . GLU A 1 256 ? -5.364 27.195 33.877 1.00 127.49 256 GLU A N 1
ATOM 1992 C CA . GLU A 1 256 ? -5.530 27.447 35.302 1.00 127.93 256 GLU A CA 1
ATOM 1993 C C . GLU A 1 256 ? -6.957 27.070 35.712 1.00 116.74 256 GLU A C 1
ATOM 1994 O O . GLU A 1 256 ? -7.782 26.775 34.848 1.00 114.53 256 GLU A O 1
ATOM 2000 N N . PRO A 1 257 ? -7.262 27.068 37.026 1.00 85.27 257 PRO A N 1
ATOM 2001 C CA . PRO A 1 257 ? -8.608 26.690 37.490 1.00 73.86 257 PRO A CA 1
ATOM 2002 C C . PRO A 1 257 ? -9.779 27.450 36.849 1.00 80.98 257 PRO A C 1
ATOM 2003 O O . PRO A 1 257 ? -10.926 27.102 37.126 1.00 82.36 257 PRO A O 1
ATOM 2007 N N . ASN A 1 258 ? -9.512 28.446 36.012 1.00 98.97 258 ASN A N 1
ATOM 2008 C CA . ASN A 1 258 ? -10.589 29.243 35.436 1.00 104.23 258 ASN A CA 1
ATOM 2009 C C . ASN A 1 258 ? -11.112 28.846 34.056 1.00 108.87 258 ASN A C 1
ATOM 2010 O O . ASN A 1 258 ? -12.257 29.148 33.719 1.00 114.94 258 ASN A O 1
ATOM 2015 N N . ASN A 1 259 ? -10.284 28.178 33.258 1.00 103.44 259 ASN A N 1
ATOM 2016 C CA . ASN A 1 259 ? -10.680 27.816 31.898 1.00 95.90 259 ASN A CA 1
ATOM 2017 C C . ASN A 1 259 ? -10.338 26.379 31.515 1.00 77.98 259 ASN A C 1
ATOM 2018 O O . ASN A 1 259 ? -9.852 26.127 30.413 1.00 73.15 259 ASN A O 1
ATOM 2023 N N . PHE A 1 260 ? -10.589 25.434 32.413 1.00 72.99 260 PHE A N 1
ATOM 2024 C CA . PHE A 1 260 ? -10.284 24.042 32.111 1.00 62.60 260 PHE A CA 1
ATOM 2025 C C . PHE A 1 260 ? -11.488 23.335 31.494 1.00 56.77 260 PHE A C 1
ATOM 2026 O O . PHE A 1 260 ? -11.388 22.190 31.056 1.00 48.12 260 PHE A O 1
ATOM 2034 N N . ILE A 1 261 ? -12.623 24.025 31.457 1.00 64.96 261 ILE A N 1
ATOM 2035 C CA . ILE A 1 261 ? -13.818 23.493 30.812 1.00 64.05 261 ILE A CA 1
ATOM 2036 C C . ILE A 1 261 ? -13.763 23.756 29.310 1.00 73.75 261 ILE A C 1
ATOM 2037 O O . ILE A 1 261 ? -13.541 24.888 28.880 1.00 72.62 261 ILE A O 1
ATOM 2042 N N . SER A 1 262 ? -13.959 22.706 28.518 1.00 79.24 262 SER A N 1
ATOM 2043 C CA . SER A 1 262 ? -13.888 22.814 27.064 1.00 75.69 262 SER A CA 1
ATOM 2044 C C . SER A 1 262 ? -15.151 23.458 26.499 1.00 75.45 262 SER A C 1
ATOM 2045 O O . SER A 1 262 ? -16.259 23.172 26.952 1.00 65.87 262 SER A O 1
ATOM 2048 N N . THR A 1 263 ? -14.980 24.324 25.505 1.00 92.39 263 THR A N 1
ATOM 2049 C CA . THR A 1 263 ? -16.101 25.068 24.941 1.00 104.35 263 THR A CA 1
ATOM 2050 C C . THR A 1 263 ? -16.403 24.689 23.492 1.00 104.67 263 THR A C 1
ATOM 2051 O O . THR A 1 263 ? -17.383 25.163 22.916 1.00 111.18 263 THR A O 1
ATOM 2055 N N . TYR A 1 264 ? -15.568 23.836 22.905 1.00 96.35 264 TYR A N 1
ATOM 2056 C CA . TYR A 1 264 ? -15.691 23.515 21.485 1.00 87.48 264 TYR A CA 1
ATOM 2057 C C . TYR A 1 264 ? -16.852 22.561 21.209 1.00 77.24 264 TYR A C 1
ATOM 2058 O O . TYR A 1 264 ? -17.359 21.902 22.116 1.00 71.12 264 TYR A O 1
ATOM 2067 N N . CYS A 1 265 ? -17.263 22.503 19.946 1.00 77.78 265 CYS A N 1
ATOM 2068 C CA . CYS A 1 265 ? -18.337 21.614 19.517 1.00 75.58 265 CYS A CA 1
ATOM 2069 C C . CYS A 1 265 ? -17.877 20.695 18.392 1.00 72.68 265 CYS A C 1
ATOM 2070 O O . CYS A 1 265 ? -17.080 21.089 17.540 1.00 70.87 265 CYS A O 1
ATOM 2073 N N . CYS A 1 266 ? -18.384 19.467 18.398 1.00 69.30 266 CYS A N 1
ATOM 2074 C CA . CYS A 1 266 ? -18.029 18.486 17.382 1.00 62.83 266 CYS A CA 1
ATOM 2075 C C . CYS A 1 266 ? -19.006 18.532 16.216 1.00 61.35 266 CYS A C 1
ATOM 2076 O O . CYS A 1 266 ? -20.219 18.571 16.421 1.00 64.38 266 CYS A O 1
ATOM 2079 N N . PRO A 1 267 ? -18.476 18.532 14.984 1.00 59.08 267 PRO A N 1
ATOM 2080 C CA . PRO A 1 267 ? -19.303 18.529 13.775 1.00 55.10 267 PRO A CA 1
ATOM 2081 C C . PRO A 1 267 ? -20.162 17.276 13.673 1.00 59.71 267 PRO A C 1
ATOM 2082 O O . PRO A 1 267 ? -19.751 16.206 14.121 1.00 68.19 267 PRO A O 1
ATOM 2086 N N . GLU A 1 268 ? -21.347 17.418 13.090 1.00 51.49 268 GLU A N 1
ATOM 2087 C CA . GLU A 1 268 ? -22.249 16.292 12.898 1.00 58.82 268 GLU A CA 1
ATOM 2088 C C . GLU A 1 268 ? -22.505 16.067 11.409 1.00 49.16 268 GLU A C 1
ATOM 2089 O O . GLU A 1 268 ? -22.416 17.006 10.620 1.00 51.12 268 GLU A O 1
ATOM 2095 N N . PRO A 1 269 ? -22.824 14.821 11.011 1.00 51.05 269 PRO A N 1
ATOM 2096 C CA . PRO A 1 269 ? -23.041 13.599 11.803 1.00 52.65 269 PRO A CA 1
ATOM 2097 C C . PRO A 1 269 ? -21.787 13.094 12.517 1.00 58.96 269 PRO A C 1
ATOM 2098 O O . PRO A 1 269 ? -20.710 13.047 11.924 1.00 57.22 269 PRO A O 1
ATOM 2102 N N . SER A 1 270 ? -21.938 12.726 13.785 1.00 64.14 270 SER A N 1
ATOM 2103 C CA . SER A 1 270 ? -20.807 12.311 14.602 1.00 59.81 270 SER A CA 1
ATOM 2104 C C . SER A 1 270 ? -21.053 10.963 15.265 1.00 64.80 270 SER A C 1
ATOM 2105 O O . SER A 1 270 ? -22.101 10.345 15.079 1.00 72.54 270 SER A O 1
ATOM 2108 N N . THR A 1 271 ? -20.072 10.515 16.040 1.00 64.85 271 THR A N 1
ATOM 2109 C CA . THR A 1 271 ? -20.178 9.269 16.786 1.00 59.26 271 THR A CA 1
ATOM 2110 C C . THR A 1 271 ? -19.402 9.392 18.089 1.00 64.23 271 THR A C 1
ATOM 2111 O O . THR A 1 271 ? -18.283 9.903 18.106 1.00 72.92 271 THR A O 1
ATOM 2115 N N . VAL A 1 272 ? -20.005 8.935 19.182 1.00 68.50 272 VAL A N 1
ATOM 2116 C CA . VAL A 1 272 ? -19.358 9.000 20.484 1.00 70.10 272 VAL A CA 1
ATOM 2117 C C . VAL A 1 272 ? -18.440 7.797 20.682 1.00 61.77 272 VAL A C 1
ATOM 2118 O O . VAL A 1 272 ? -18.807 6.663 20.368 1.00 64.57 272 VAL A O 1
ATOM 2122 N N . VAL A 1 273 ? -17.243 8.056 21.198 1.00 51.54 273 VAL A N 1
ATOM 2123 C CA . VAL A 1 273 ? -16.249 7.013 21.427 1.00 55.27 273 VAL A CA 1
ATOM 2124 C C . VAL A 1 273 ? -15.890 6.917 22.909 1.00 48.57 273 VAL A C 1
ATOM 2125 O O . VAL A 1 273 ? -15.650 7.930 23.566 1.00 57.86 273 VAL A O 1
ATOM 2129 N N . ALA A 1 274 ? -15.866 5.695 23.431 1.00 42.39 274 ALA A N 1
ATOM 2130 C CA . ALA A 1 274 ? -15.574 5.469 24.841 1.00 42.63 274 ALA A CA 1
ATOM 2131 C C . ALA A 1 274 ? -14.121 5.794 25.188 1.00 56.15 274 ALA A C 1
ATOM 2132 O O . ALA A 1 274 ? -13.856 6.653 26.028 1.00 60.44 274 ALA A O 1
ATOM 2134 N N . LYS A 1 275 ? -13.182 5.109 24.543 1.00 59.26 275 LYS A N 1
ATOM 2135 C CA . LYS A 1 275 ? -11.764 5.304 24.834 1.00 65.66 275 LYS A CA 1
ATOM 2136 C C . LYS A 1 275 ? -11.078 6.081 23.714 1.00 65.18 275 LYS A C 1
ATOM 2137 O O . LYS A 1 275 ? -11.034 5.626 22.577 1.00 65.52 275 LYS A O 1
ATOM 2143 N N . ALA A 1 276 ? -10.544 7.254 24.032 1.00 48.54 276 ALA A N 1
ATOM 2144 C CA . ALA A 1 276 ? -9.845 8.061 23.037 1.00 42.48 276 ALA A CA 1
ATOM 2145 C C . ALA A 1 276 ? -8.411 8.330 23.474 1.00 42.73 276 ALA A C 1
ATOM 2146 O O . ALA A 1 276 ? -8.177 9.018 24.467 1.00 54.05 276 ALA A O 1
ATOM 2148 N N . TYR A 1 277 ? -7.454 7.783 22.733 1.00 34.01 277 TYR A N 1
ATOM 2149 C CA . TYR A 1 277 ? -6.046 7.955 23.069 1.00 33.71 277 TYR A CA 1
ATOM 2150 C C . TYR A 1 277 ? -5.451 9.148 22.329 1.00 36.48 277 TYR A C 1
ATOM 2151 O O . TYR A 1 277 ? -5.602 9.278 21.114 1.00 43.10 277 TYR A O 1
ATOM 2160 N N . LEU A 1 278 ? -4.777 10.019 23.072 1.00 30.59 278 LEU A N 1
ATOM 2161 C CA . LEU A 1 278 ? -4.202 11.231 22.505 1.00 28.85 278 LEU A CA 1
ATOM 2162 C C . LEU A 1 278 ? -2.762 11.395 22.976 1.00 40.83 278 LEU A C 1
ATOM 2163 O O . LEU A 1 278 ? -2.510 11.608 24.162 1.00 60.23 278 LEU A O 1
ATOM 2168 N N . CYS A 1 279 ? -1.819 11.291 22.046 1.00 31.80 279 CYS A N 1
ATOM 2169 C CA . CYS A 1 279 ? -0.407 11.426 22.381 1.00 29.23 279 CYS A CA 1
ATOM 2170 C C . CYS A 1 279 ? 0.176 12.712 21.813 1.00 23.53 279 CYS A C 1
ATOM 2171 O O . CYS A 1 279 ? -0.210 13.152 20.733 1.00 26.60 279 CYS A O 1
ATOM 2174 N N . THR A 1 280 ? 1.109 13.310 22.545 1.00 27.12 280 THR A N 1
ATOM 2175 C CA . THR A 1 280 ? 1.749 14.542 22.104 1.00 29.58 280 THR A CA 1
ATOM 2176 C C . THR A 1 280 ? 3.242 14.523 22.396 1.00 33.21 280 THR A C 1
ATOM 2177 O O . THR A 1 280 ? 3.658 14.485 23.553 1.00 39.28 280 THR A O 1
ATOM 2181 N N . ILE A 1 281 ? 4.044 14.550 21.339 1.00 42.17 281 ILE A N 1
ATOM 2182 C CA . ILE A 1 281 ? 5.490 14.583 21.486 1.00 21.69 281 ILE A CA 1
ATOM 2183 C C . ILE A 1 281 ? 5.999 15.993 21.217 1.00 23.23 281 ILE A C 1
ATOM 2184 O O . ILE A 1 281 ? 5.648 16.606 20.210 1.00 28.01 281 ILE A O 1
ATOM 2189 N N . THR A 1 282 ? 6.824 16.505 22.125 1.00 33.77 282 THR A N 1
ATOM 2190 C CA . THR A 1 282 ? 7.274 17.890 22.051 1.00 30.81 282 THR A CA 1
ATOM 2191 C C . THR A 1 282 ? 8.783 18.018 22.248 1.00 29.22 282 THR A C 1
ATOM 2192 O O . THR A 1 282 ? 9.353 17.416 23.157 1.00 32.91 282 THR A O 1
ATOM 2196 N N . GLY A 1 283 ? 9.421 18.806 21.387 1.00 31.90 283 GLY A N 1
ATOM 2197 C CA . GLY A 1 283 ? 10.845 19.064 21.490 1.00 30.57 283 GLY A CA 1
ATOM 2198 C C . GLY A 1 283 ? 11.455 19.440 20.154 1.00 38.42 283 GLY A C 1
ATOM 2199 O O . GLY A 1 283 ? 10.929 20.292 19.437 1.00 49.12 283 GLY A O 1
ATOM 2200 N N . PHE A 1 284 ? 12.574 18.802 19.822 1.00 36.89 284 PHE A N 1
ATOM 2201 C CA . PHE A 1 284 ? 13.233 19.008 18.537 1.00 21.30 284 PHE A CA 1
ATOM 2202 C C . PHE A 1 284 ? 13.223 17.700 17.751 1.00 25.08 284 PHE A C 1
ATOM 2203 O O . PHE A 1 284 ? 14.213 16.969 17.724 1.00 27.88 284 PHE A O 1
ATOM 2211 N N . ILE A 1 285 ? 12.091 17.415 17.115 1.00 28.77 285 ILE A N 1
ATOM 2212 C CA . ILE A 1 285 ? 11.857 16.115 16.496 1.00 20.80 285 ILE A CA 1
ATOM 2213 C C . ILE A 1 285 ? 12.343 16.064 15.051 1.00 19.61 285 ILE A C 1
ATOM 2214 O O . ILE A 1 285 ? 12.000 16.922 14.239 1.00 31.80 285 ILE A O 1
ATOM 2219 N N . LEU A 1 286 ? 13.136 15.046 14.737 1.00 24.43 286 LEU A N 1
ATOM 2220 C CA . LEU A 1 286 ? 13.629 14.848 13.380 1.00 20.97 286 LEU A CA 1
ATOM 2221 C C . LEU A 1 286 ? 12.560 14.239 12.483 1.00 23.38 286 LEU A C 1
ATOM 2222 O O . LEU A 1 286 ? 11.773 13.406 12.928 1.00 38.74 286 LEU A O 1
ATOM 2227 N N . PRO A 1 287 ? 12.531 14.656 11.207 1.00 30.05 287 PRO A N 1
ATOM 2228 C CA . PRO A 1 287 ? 11.583 14.118 10.222 1.00 36.33 287 PRO A CA 1
ATOM 2229 C C . PRO A 1 287 ? 11.746 12.618 9.984 1.00 17.29 287 PRO A C 1
ATOM 2230 O O . PRO A 1 287 ? 10.798 11.972 9.544 1.00 27.61 287 PRO A O 1
ATOM 2234 N N . GLU A 1 288 ? 12.927 12.077 10.264 1.00 19.76 288 GLU A N 1
ATOM 2235 C CA . GLU A 1 288 ? 13.148 10.639 10.133 1.00 23.16 288 GLU A CA 1
ATOM 2236 C C . GLU A 1 288 ? 12.337 9.873 11.173 1.00 19.60 288 GLU A C 1
ATOM 2237 O O . GLU A 1 288 ? 11.850 8.773 10.913 1.00 17.70 288 GLU A O 1
ATOM 2243 N N . LYS A 1 289 ? 12.198 10.463 12.354 1.00 26.43 289 LYS A N 1
ATOM 2244 C CA . LYS A 1 289 ? 11.405 9.861 13.419 1.00 26.28 289 LYS A CA 1
ATOM 2245 C C . LYS A 1 289 ? 9.917 9.947 13.097 1.00 23.94 289 LYS A C 1
ATOM 2246 O O . LYS A 1 289 ? 9.154 9.027 13.390 1.00 18.81 289 LYS A O 1
ATOM 2252 N N . ILE A 1 290 ? 9.514 11.062 12.495 1.00 24.48 290 ILE A N 1
ATOM 2253 C CA . ILE A 1 290 ? 8.125 11.269 12.104 1.00 18.56 290 ILE A CA 1
ATOM 2254 C C . ILE A 1 290 ? 7.736 10.312 10.979 1.00 32.12 290 ILE A C 1
ATOM 2255 O O . ILE A 1 290 ? 6.606 9.821 10.933 1.00 23.61 290 ILE A O 1
ATOM 2260 N N . CYS A 1 291 ? 8.679 10.047 10.078 1.00 18.02 291 CYS A N 1
ATOM 2261 C CA . CYS A 1 291 ? 8.473 9.066 9.017 1.00 25.42 291 CYS A CA 1
ATOM 2262 C C . CYS A 1 291 ? 8.183 7.693 9.611 1.00 22.01 291 CYS A C 1
ATOM 2263 O O . CYS A 1 291 ? 7.279 6.988 9.162 1.00 20.29 291 CYS A O 1
ATOM 2266 N N . LEU A 1 292 ? 8.959 7.326 10.624 1.00 18.26 292 LEU A N 1
ATOM 2267 C CA . LEU A 1 292 ? 8.766 6.071 11.339 1.00 20.61 292 LEU A CA 1
ATOM 2268 C C . LEU A 1 292 ? 7.388 6.006 11.985 1.00 29.62 292 LEU A C 1
ATOM 2269 O O . LEU A 1 292 ? 6.699 4.988 11.907 1.00 30.35 292 LEU A O 1
ATOM 2274 N N . LEU A 1 293 ? 6.995 7.104 12.621 1.00 19.17 293 LEU A N 1
ATOM 2275 C CA . LEU A 1 293 ? 5.710 7.183 13.299 1.00 19.61 293 LEU A CA 1
ATOM 2276 C C . LEU A 1 293 ? 4.561 7.113 12.301 1.00 27.97 293 LEU A C 1
ATOM 2277 O O . LEU A 1 293 ? 3.556 6.443 12.542 1.00 23.57 293 LEU A O 1
ATOM 2282 N N . LEU A 1 294 ? 4.719 7.811 11.180 1.00 23.88 294 LEU A N 1
ATOM 2283 C CA . LEU A 1 294 ? 3.705 7.825 10.132 1.00 19.22 294 LEU A CA 1
ATOM 2284 C C . LEU A 1 294 ? 3.555 6.450 9.495 1.00 19.20 294 LEU A C 1
ATOM 2285 O O . LEU A 1 294 ? 2.452 6.040 9.136 1.00 19.41 294 LEU A O 1
ATOM 2290 N N . GLU A 1 295 ? 4.671 5.743 9.358 1.00 26.16 295 GLU A N 1
ATOM 2291 C CA . GLU A 1 295 ? 4.666 4.409 8.773 1.00 24.13 295 GLU A CA 1
ATOM 2292 C C . GLU A 1 295 ? 3.886 3.432 9.646 1.00 32.67 295 GLU A C 1
ATOM 2293 O O . GLU A 1 295 ? 3.145 2.587 9.141 1.00 27.98 295 GLU A O 1
ATOM 2299 N N . HIS A 1 296 ? 4.059 3.555 10.959 1.00 26.01 296 HIS A N 1
ATOM 2300 C CA . HIS A 1 296 ? 3.379 2.682 11.906 1.00 20.13 296 HIS A CA 1
ATOM 2301 C C . HIS A 1 296 ? 1.880 2.952 11.929 1.00 39.72 296 HIS A C 1
ATOM 2302 O O . HIS A 1 296 ? 1.074 2.023 11.914 1.00 37.66 296 HIS A O 1
ATOM 2309 N N . LEU A 1 297 ? 1.515 4.230 11.975 1.00 23.59 297 LEU A N 1
ATOM 2310 C CA . LEU A 1 297 ? 0.113 4.631 11.978 1.00 24.91 297 LEU A CA 1
ATOM 2311 C C . LEU A 1 297 ? -0.576 4.217 10.685 1.00 26.93 297 LEU A C 1
ATOM 2312 O O . LEU A 1 297 ? -1.784 3.980 10.662 1.00 29.97 297 LEU A O 1
ATOM 2317 N N . CYS A 1 298 ? 0.201 4.140 9.611 1.00 35.28 298 CYS A N 1
ATOM 2318 C CA . CYS A 1 298 ? -0.308 3.677 8.327 1.00 32.24 298 CYS A CA 1
ATOM 2319 C C . CYS A 1 298 ? -0.689 2.206 8.392 1.00 34.99 298 CYS A C 1
ATOM 2320 O O . CYS A 1 298 ? -1.713 1.795 7.852 1.00 48.49 298 CYS A O 1
ATOM 2323 N N . HIS A 1 299 ? 0.149 1.419 9.059 1.00 24.63 299 HIS A N 1
ATOM 2324 C CA . HIS A 1 299 ? -0.069 -0.019 9.183 1.00 29.01 299 HIS A CA 1
ATOM 2325 C C . HIS A 1 299 ? -0.820 -0.370 10.463 1.00 32.46 299 HIS A C 1
ATOM 2326 O O . HIS A 1 299 ? -0.856 -1.529 10.876 1.00 32.04 299 HIS A O 1
ATOM 2333 N N . TYR A 1 300 ? -1.413 0.639 11.090 1.00 42.07 300 TYR A N 1
ATOM 2334 C CA . TYR A 1 300 ? -2.216 0.427 12.287 1.00 31.42 300 TYR A CA 1
ATOM 2335 C C . TYR A 1 300 ? -3.475 -0.359 11.944 1.00 38.64 300 TYR A C 1
ATOM 2336 O O . TYR A 1 300 ? -4.055 -1.028 12.797 1.00 44.01 300 TYR A O 1
ATOM 2345 N N . PHE A 1 301 ? -3.886 -0.279 10.683 1.00 39.36 301 PHE A N 1
ATOM 2346 C CA . PHE A 1 301 ? -5.105 -0.935 10.229 1.00 27.53 301 PHE A CA 1
ATOM 2347 C C . PHE A 1 301 ? -4.831 -2.235 9.480 1.00 27.73 301 PHE A C 1
ATOM 2348 O O . PHE A 1 301 ? -5.703 -2.742 8.774 1.00 39.46 301 PHE A O 1
ATOM 2356 N N . ASP A 1 302 ? -3.622 -2.769 9.624 1.00 28.95 302 ASP A N 1
ATOM 2357 C CA . ASP A 1 302 ? -3.317 -4.082 9.069 1.00 43.97 302 ASP A CA 1
ATOM 2358 C C . ASP A 1 302 ? -4.184 -5.127 9.756 1.00 53.76 302 ASP A C 1
ATOM 2359 O O . ASP A 1 302 ? -4.748 -6.008 9.111 1.00 61.03 302 ASP A O 1
ATOM 2364 N N . GLU A 1 303 ? -4.284 -5.016 11.075 1.00 51.31 303 GLU A N 1
ATOM 2365 C CA . GLU A 1 303 ? -5.252 -5.791 11.833 1.00 47.53 303 GLU A CA 1
ATOM 2366 C C . GLU A 1 303 ? -6.554 -5.000 11.889 1.00 51.28 303 GLU A C 1
ATOM 2367 O O . GLU A 1 303 ? -6.528 -3.770 11.939 1.00 52.54 303 GLU A O 1
ATOM 2373 N N . PRO A 1 304 ? -7.699 -5.698 11.850 1.00 54.19 304 PRO A N 1
ATOM 2374 C CA . PRO A 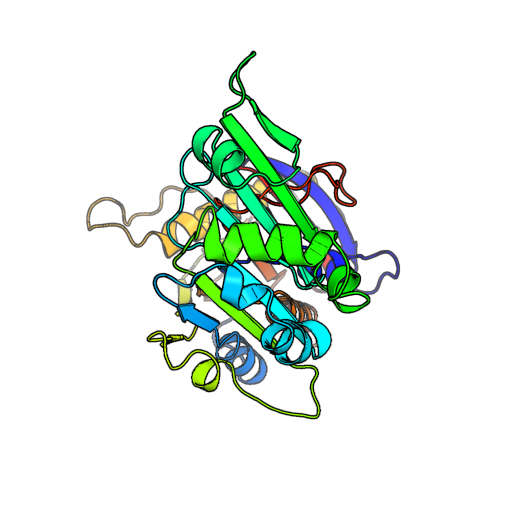1 304 ? -8.998 -5.028 11.977 1.00 46.05 304 PRO A CA 1
ATOM 2375 C C . PRO A 1 304 ? -9.110 -4.264 13.295 1.00 33.96 304 PRO A C 1
ATOM 2376 O O . PRO A 1 304 ? -8.743 -4.792 14.344 1.00 33.09 304 PRO A O 1
ATOM 2380 N N . LYS A 1 305 ? -9.595 -3.028 13.235 1.00 39.29 305 LYS A N 1
ATOM 2381 C CA . LYS A 1 305 ? -9.683 -2.188 14.424 1.00 41.59 305 LYS A CA 1
ATOM 2382 C C . LYS A 1 305 ? -11.087 -1.624 14.594 1.00 47.14 305 LYS A C 1
ATOM 2383 O O .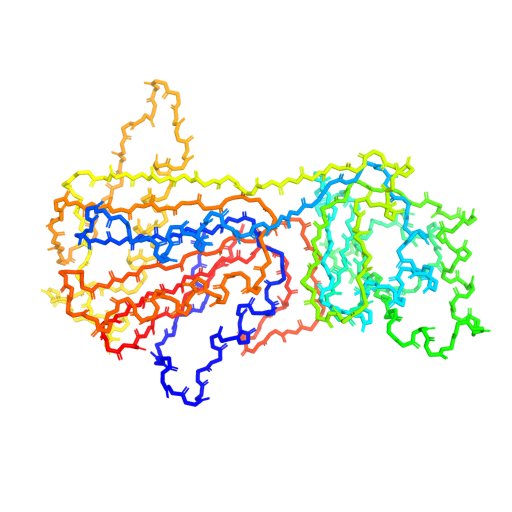 LYS A 1 305 ? -11.936 -1.764 13.713 1.00 59.08 305 LYS A O 1
ATOM 2389 N N . LEU A 1 306 ? -11.323 -0.985 15.734 1.00 49.49 306 LEU A N 1
ATOM 2390 C CA . LEU A 1 306 ? -12.605 -0.350 16.011 1.00 50.03 306 LEU A CA 1
ATOM 2391 C C . LEU A 1 306 ? -12.591 1.103 15.560 1.00 56.24 306 LEU A C 1
ATOM 2392 O O . LEU A 1 306 ? -13.639 1.731 15.415 1.00 62.62 306 LEU A O 1
ATOM 2397 N N . ALA A 1 307 ? -11.389 1.627 15.345 1.00 56.10 307 ALA A N 1
ATOM 2398 C CA . ALA A 1 307 ? -11.212 3.003 14.902 1.00 39.51 307 ALA A CA 1
ATOM 2399 C C . ALA A 1 307 ? -11.630 3.160 13.447 1.00 39.18 307 ALA A C 1
ATOM 2400 O O . ALA A 1 307 ? -11.273 2.333 12.606 1.00 45.83 307 ALA A O 1
ATOM 2402 N N . PRO A 1 308 ? -12.399 4.218 13.144 1.00 35.12 308 PRO A N 1
ATOM 2403 C CA . PRO A 1 308 ? -12.736 4.532 11.752 1.00 39.80 308 PRO A CA 1
ATOM 2404 C C . PRO A 1 308 ? -11.547 5.157 11.026 1.00 50.39 308 PRO A C 1
ATOM 2405 O O . PRO A 1 308 ? -11.401 4.994 9.814 1.00 52.26 308 PRO A O 1
ATOM 2409 N N . TRP A 1 309 ? -10.705 5.856 11.781 1.00 53.36 309 TRP A N 1
ATOM 2410 C CA . TRP A 1 309 ? -9.547 6.550 11.236 1.00 42.87 309 TRP A CA 1
ATOM 2411 C C . TRP A 1 309 ? -8.621 6.997 12.360 1.00 35.40 309 TRP A C 1
ATOM 2412 O O . TRP A 1 309 ? -9.017 7.025 13.524 1.00 35.54 309 TRP A O 1
ATOM 2423 N N . VAL A 1 310 ? -7.386 7.339 12.010 1.00 32.95 310 VAL A N 1
ATOM 2424 C CA . VAL A 1 310 ? -6.461 7.931 12.970 1.00 26.83 310 VAL A CA 1
ATOM 2425 C C . VAL A 1 310 ? -5.868 9.213 12.391 1.00 30.60 310 VAL A C 1
ATOM 2426 O O . VAL A 1 310 ? -5.956 9.464 11.188 1.00 36.49 310 VAL A O 1
ATOM 2430 N N . THR A 1 311 ? -5.263 10.018 13.255 1.00 22.14 311 THR A N 1
ATOM 2431 C CA . THR A 1 311 ? -4.796 11.346 12.879 1.00 21.83 311 THR A CA 1
ATOM 2432 C C . THR A 1 311 ? -3.326 11.542 13.237 1.00 21.51 311 THR A C 1
ATOM 2433 O O . THR A 1 311 ? -2.890 11.106 14.292 1.00 34.17 311 THR A O 1
ATOM 2437 N N . LEU A 1 312 ? -2.563 12.179 12.353 1.00 30.29 312 LEU A N 1
ATOM 2438 C CA . LEU A 1 312 ? -1.192 12.565 12.675 1.00 21.37 312 LEU A CA 1
ATOM 2439 C C . LEU A 1 312 ? -0.973 14.050 12.400 1.00 25.62 312 LEU A C 1
ATOM 2440 O O . LEU A 1 312 ? -1.131 14.508 11.271 1.00 31.43 312 LEU A O 1
ATOM 2445 N N . SER A 1 313 ? -0.607 14.796 13.437 1.00 23.54 313 SER A N 1
ATOM 2446 C CA . SER A 1 313 ? -0.428 16.240 13.318 1.00 20.58 313 SER A CA 1
ATOM 2447 C C . SER A 1 313 ? 0.996 16.666 13.662 1.00 30.13 313 SER A C 1
ATOM 2448 O O . SER A 1 313 ? 1.586 16.172 14.622 1.00 20.44 313 SER A O 1
ATOM 2451 N N . VAL A 1 314 ? 1.541 17.587 12.873 1.00 19.95 314 VAL A N 1
ATOM 2452 C CA . VAL A 1 314 ? 2.900 18.074 13.089 1.00 19.68 314 VAL A CA 1
ATOM 2453 C C . VAL A 1 314 ? 2.966 19.596 13.017 1.00 25.41 314 VAL A C 1
ATOM 2454 O O . VAL A 1 314 ? 2.557 20.199 12.023 1.00 24.15 314 VAL A O 1
ATOM 2458 N N . GLN A 1 315 ? 3.484 20.211 14.076 1.00 19.77 315 GLN A N 1
ATOM 2459 C CA . GLN A 1 315 ? 3.677 21.655 14.107 1.00 19.72 315 GLN A CA 1
ATOM 2460 C C . GLN A 1 315 ? 5.163 22.001 14.081 1.00 19.39 315 GLN A C 1
ATOM 2461 O O . GLN A 1 315 ? 5.966 21.397 14.793 1.00 19.42 315 GLN A O 1
ATOM 2467 N N . GLY A 1 316 ? 5.524 22.973 13.251 1.00 19.10 316 GLY A N 1
ATOM 2468 C CA . GLY A 1 316 ? 6.907 23.394 13.133 1.00 24.69 316 GLY A CA 1
ATOM 2469 C C . GLY A 1 316 ? 7.245 24.560 14.041 1.00 25.45 316 GLY A C 1
ATOM 2470 O O . GLY A 1 316 ? 6.443 24.950 14.890 1.00 36.01 316 GLY A O 1
ATOM 2471 N N . PHE A 1 317 ? 8.440 25.114 13.864 1.00 31.68 317 PHE A N 1
ATOM 2472 C CA . PHE A 1 317 ? 8.867 26.275 14.635 1.00 19.19 317 PHE A CA 1
ATOM 2473 C C . PHE A 1 317 ? 8.483 27.562 13.917 1.00 27.15 317 PHE A C 1
ATOM 2474 O O . PHE A 1 317 ? 8.638 27.675 12.703 1.00 31.43 317 PHE A O 1
ATOM 2482 N N . ALA A 1 318 ? 7.980 28.530 14.674 1.00 44.46 318 ALA A N 1
ATOM 2483 C CA . ALA A 1 318 ? 7.563 29.803 14.100 1.00 46.74 318 ALA A CA 1
ATOM 2484 C C . ALA A 1 318 ? 8.761 30.618 13.622 1.00 50.08 318 ALA A C 1
ATOM 2485 O O . ALA A 1 318 ? 8.687 31.307 12.605 1.00 55.90 318 ALA A O 1
ATOM 2487 N N . ASP A 1 319 ? 9.868 30.525 14.352 1.00 54.22 319 ASP A N 1
ATOM 2488 C CA . ASP A 1 319 ? 11.034 31.355 14.074 1.00 53.50 319 ASP A CA 1
ATOM 2489 C C . ASP A 1 319 ? 12.118 30.614 13.298 1.00 46.36 319 ASP A C 1
ATOM 2490 O O . ASP A 1 319 ? 13.243 30.464 13.774 1.00 54.53 319 ASP A O 1
ATOM 2495 N N . SER A 1 320 ? 11.775 30.160 12.098 1.00 34.28 320 SER A N 1
ATOM 2496 C CA . SER A 1 320 ? 12.750 29.537 11.213 1.00 24.52 320 SER A CA 1
ATOM 2497 C C . SER A 1 320 ? 12.763 30.273 9.876 1.00 29.65 320 SER A C 1
ATOM 2498 O O . SER A 1 320 ? 11.717 30.721 9.406 1.00 38.85 320 SER A O 1
ATOM 2501 N N . PRO A 1 321 ? 13.952 30.407 9.265 1.00 32.51 321 PRO A N 1
ATOM 2502 C CA . PRO A 1 321 ? 14.131 31.134 8.001 1.00 31.14 321 PRO A CA 1
ATOM 2503 C C . PRO A 1 321 ? 13.200 30.664 6.883 1.00 41.82 321 PRO A C 1
ATOM 2504 O O . PRO A 1 321 ? 12.855 29.484 6.816 1.00 43.37 321 PRO A O 1
ATOM 2508 N N . VAL A 1 322 ? 12.797 31.593 6.021 1.00 43.02 322 VAL A N 1
ATOM 2509 C CA . VAL A 1 322 ? 11.924 31.274 4.897 1.00 35.73 322 VAL A CA 1
ATOM 2510 C C . VAL A 1 322 ? 12.662 31.473 3.579 1.00 40.06 322 VAL A C 1
ATOM 2511 O O . VAL A 1 322 ? 12.855 32.604 3.132 1.00 51.43 322 VAL A O 1
ATOM 2515 N N . SER A 1 323 ? 13.070 30.369 2.960 1.00 53.18 323 SER A N 1
ATOM 2516 C CA . SER A 1 323 ? 13.851 30.425 1.728 1.00 54.75 323 SER A CA 1
ATOM 2517 C C . SER A 1 323 ? 13.030 30.958 0.560 1.00 60.53 323 SER A C 1
ATOM 2518 O O . SER A 1 323 ? 11.832 31.209 0.688 1.00 68.67 323 SER A O 1
ATOM 2521 N N . TRP A 1 324 ? 13.688 31.127 -0.582 1.00 63.26 324 TRP A N 1
ATOM 2522 C CA . TRP A 1 324 ? 13.029 31.641 -1.777 1.00 63.60 324 TRP A CA 1
ATOM 2523 C C . TRP A 1 324 ? 12.531 30.516 -2.675 1.00 54.30 324 TRP A C 1
ATOM 2524 O O . TRP A 1 324 ? 11.791 30.753 -3.628 1.00 49.02 324 TRP A O 1
ATOM 2535 N N . GLU A 1 325 ? 12.943 29.292 -2.364 1.00 60.51 325 GLU A N 1
ATOM 2536 C CA . GLU A 1 325 ? 12.497 28.121 -3.108 1.00 66.44 325 GLU A CA 1
ATOM 2537 C C . GLU A 1 325 ? 11.123 27.671 -2.629 1.00 63.23 325 GLU A C 1
ATOM 2538 O O . GLU A 1 325 ? 10.880 27.557 -1.427 1.00 57.60 325 GLU A O 1
ATOM 2544 N N . LYS A 1 326 ? 10.226 27.424 -3.576 1.00 56.85 326 LYS A N 1
ATOM 2545 C CA . LYS A 1 326 ? 8.857 27.046 -3.253 1.00 51.31 326 LYS A CA 1
ATOM 2546 C C . LYS A 1 326 ? 8.693 25.533 -3.278 1.00 52.03 326 LYS A C 1
ATOM 2547 O O . LYS A 1 326 ? 9.340 24.844 -4.067 1.00 52.37 326 LYS A O 1
ATOM 2553 N N . ASN A 1 327 ? 7.827 25.017 -2.412 1.00 45.23 327 ASN A N 1
ATOM 2554 C CA . ASN A 1 327 ? 7.566 23.584 -2.372 1.00 32.03 327 ASN A CA 1
ATOM 2555 C C . ASN A 1 327 ? 6.657 23.137 -3.514 1.00 39.76 327 ASN A C 1
ATOM 2556 O O . ASN A 1 327 ? 6.320 23.922 -4.402 1.00 37.12 327 ASN A O 1
ATOM 2561 N N . GLU A 1 328 ? 6.258 21.871 -3.481 1.00 44.69 328 GLU A N 1
ATOM 2562 C CA . GLU A 1 328 ? 5.447 21.296 -4.546 1.00 41.52 328 GLU A CA 1
ATOM 2563 C C . GLU A 1 328 ? 4.004 21.786 -4.501 1.00 40.85 328 GLU A C 1
ATOM 2564 O O . GLU A 1 328 ? 3.228 21.532 -5.421 1.00 47.33 328 GLU A O 1
ATOM 2570 N N . HIS A 1 329 ? 3.651 22.495 -3.434 1.00 34.00 329 HIS A N 1
ATOM 2571 C CA . HIS A 1 329 ? 2.278 22.954 -3.248 1.00 31.69 329 HIS A CA 1
ATOM 2572 C C . HIS A 1 329 ? 2.125 24.453 -3.508 1.00 31.53 329 HIS A C 1
ATOM 2573 O O . HIS A 1 329 ? 1.080 25.038 -3.222 1.00 30.78 329 HIS A O 1
ATOM 2580 N N . GLY A 1 330 ? 3.173 25.069 -4.046 1.00 31.91 330 GLY A N 1
ATOM 2581 C CA . GLY A 1 330 ? 3.070 26.410 -4.592 1.00 34.02 330 GLY A CA 1
ATOM 2582 C C . GLY A 1 330 ? 3.410 27.588 -3.696 1.00 42.26 330 GLY A C 1
ATOM 2583 O O . GLY A 1 330 ? 3.143 28.732 -4.064 1.00 51.22 330 GLY A O 1
ATOM 2584 N N . PHE A 1 331 ? 3.992 27.330 -2.530 1.00 32.08 331 PHE A N 1
ATOM 2585 C CA . PHE A 1 331 ? 4.427 28.423 -1.663 1.00 29.89 331 PHE A CA 1
ATOM 2586 C C . PHE A 1 331 ? 5.786 28.141 -1.025 1.00 30.44 331 PHE A C 1
ATOM 2587 O O . PHE A 1 331 ? 6.241 26.998 -0.977 1.00 30.66 331 PHE A O 1
ATOM 2595 N N . ARG A 1 332 ? 6.425 29.202 -0.539 1.00 32.73 332 ARG A N 1
ATOM 2596 C CA . ARG A 1 332 ? 7.809 29.138 -0.077 1.00 40.29 332 ARG A CA 1
ATOM 2597 C C . ARG A 1 332 ? 8.024 28.250 1.141 1.00 41.09 332 ARG A C 1
ATOM 2598 O O . ARG A 1 332 ? 7.246 28.272 2.095 1.00 40.10 332 ARG A O 1
ATOM 2606 N N . LYS A 1 333 ? 9.112 27.488 1.093 1.00 49.13 333 LYS A N 1
ATOM 2607 C CA . LYS A 1 333 ? 9.477 26.558 2.152 1.00 52.23 333 LYS A CA 1
ATOM 2608 C C . LYS A 1 333 ? 10.035 27.295 3.367 1.00 45.78 333 LYS A C 1
ATOM 2609 O O . LYS A 1 333 ? 10.756 28.284 3.228 1.00 54.07 333 LYS A O 1
ATOM 2615 N N . GLY A 1 334 ? 9.694 26.813 4.558 1.00 36.99 334 GLY A N 1
ATOM 2616 C CA . GLY A 1 334 ? 10.161 27.423 5.790 1.00 30.72 334 GLY A CA 1
ATOM 2617 C C . GLY A 1 334 ? 9.027 27.974 6.632 1.00 32.57 334 GLY A C 1
ATOM 2618 O O . GLY A 1 334 ? 7.855 27.765 6.320 1.00 46.33 334 GLY A O 1
ATOM 2619 N N . GLY A 1 335 ? 9.375 28.681 7.703 1.00 28.25 335 GLY A N 1
ATOM 2620 C CA . GLY A 1 335 ? 8.382 29.246 8.598 1.00 34.03 335 GLY A CA 1
ATOM 2621 C C . GLY A 1 335 ? 7.669 28.175 9.397 1.00 29.33 335 GLY A C 1
ATOM 2622 O O . GLY A 1 335 ? 8.045 27.003 9.352 1.00 31.91 335 GLY A O 1
ATOM 2623 N N . GLU A 1 336 ? 6.637 28.571 10.134 1.00 32.43 336 GLU A N 1
ATOM 2624 C CA . GLU A 1 336 ? 5.867 27.613 10.913 1.00 43.46 336 GLU A CA 1
ATOM 2625 C C . GLU A 1 336 ? 4.925 26.818 10.025 1.00 54.17 336 GLU A C 1
ATOM 2626 O O . GLU A 1 336 ? 3.928 27.346 9.531 1.00 73.96 336 GLU A O 1
ATOM 2632 N N . HIS A 1 337 ? 5.248 25.547 9.820 1.00 36.80 337 HIS A N 1
ATOM 2633 C CA . HIS A 1 337 ? 4.367 24.655 9.086 1.00 24.44 337 HIS A CA 1
ATOM 2634 C C . HIS A 1 337 ? 3.396 23.989 10.054 1.00 30.21 337 HIS A C 1
ATOM 2635 O O . HIS A 1 337 ? 3.632 23.956 11.262 1.00 30.29 337 HIS A O 1
ATOM 2642 N N . LEU A 1 338 ? 2.301 23.466 9.519 1.00 23.92 338 LEU A N 1
ATOM 2643 C CA . LEU A 1 338 ? 1.303 22.793 10.334 1.00 21.27 338 LEU A CA 1
ATOM 2644 C C . LEU A 1 338 ? 0.492 21.866 9.448 1.00 28.53 338 LEU A C 1
ATOM 2645 O O . LEU A 1 338 ? -0.439 22.308 8.776 1.00 31.03 338 LEU A O 1
ATOM 2650 N N . TYR A 1 339 ? 0.847 20.585 9.433 1.00 26.48 339 TYR A N 1
ATOM 2651 C CA . TYR A 1 339 ? 0.147 19.648 8.564 1.00 22.05 339 TYR A CA 1
ATOM 2652 C C . TYR A 1 339 ? -0.477 18.474 9.311 1.00 19.55 339 TYR A C 1
ATOM 2653 O O . TYR A 1 339 ? 0.001 18.060 10.367 1.00 25.85 339 TYR A O 1
ATOM 2662 N N . ASN A 1 340 ? -1.559 17.949 8.745 1.00 37.03 340 ASN A N 1
ATOM 2663 C CA . ASN A 1 340 ? -2.259 16.808 9.316 1.00 20.05 340 ASN A CA 1
ATOM 2664 C C . ASN A 1 340 ? -2.320 15.644 8.340 1.00 31.19 340 ASN A C 1
ATOM 2665 O O . ASN A 1 340 ? -2.427 15.843 7.130 1.00 35.55 340 ASN A O 1
ATOM 2670 N N . PHE A 1 341 ? -2.245 14.431 8.875 1.00 20.03 341 PHE A N 1
ATOM 2671 C CA . PHE A 1 341 ? -2.522 13.225 8.105 1.00 19.98 341 PHE A CA 1
ATOM 2672 C C . PHE A 1 341 ? -3.726 12.508 8.699 1.00 28.56 341 PHE A C 1
ATOM 2673 O O . PHE A 1 341 ? -3.671 12.018 9.827 1.00 37.48 341 PHE A O 1
ATOM 2681 N N . VAL A 1 342 ? -4.816 12.457 7.944 1.00 20.60 342 VAL A N 1
ATOM 2682 C CA . VAL A 1 342 ? -5.995 11.717 8.372 1.00 21.07 342 VAL A CA 1
ATOM 2683 C C . VAL A 1 342 ? -5.975 10.336 7.737 1.00 34.73 342 VAL A C 1
ATOM 2684 O O . VAL A 1 342 ? -6.283 10.188 6.558 1.00 37.03 342 VAL A O 1
ATOM 2688 N N . ILE A 1 343 ? -5.612 9.328 8.523 1.00 36.68 343 ILE A N 1
ATOM 2689 C CA . ILE A 1 343 ? -5.366 7.993 7.988 1.00 21.04 343 ILE A CA 1
ATOM 2690 C C . ILE A 1 343 ? -6.567 7.065 8.140 1.00 28.79 343 ILE A C 1
ATOM 2691 O O . ILE A 1 343 ? -7.019 6.798 9.252 1.00 31.52 343 ILE A O 1
ATOM 2696 N N . PHE A 1 344 ? -7.072 6.573 7.013 1.00 25.80 344 PHE A N 1
ATOM 2697 C CA . PHE A 1 344 ? -8.213 5.664 7.009 1.00 22.64 344 PHE A CA 1
ATOM 2698 C C . PHE A 1 344 ? -7.743 4.211 6.932 1.00 29.07 344 PHE A C 1
ATOM 2699 O O . PHE A 1 344 ? -6.548 3.948 6.794 1.00 37.63 344 PHE A O 1
ATOM 2707 N N . ASN A 1 345 ? -8.682 3.272 7.019 1.00 26.51 345 ASN A N 1
ATOM 2708 C CA . ASN A 1 345 ? -8.337 1.858 7.157 1.00 30.26 345 ASN A CA 1
ATOM 2709 C C . ASN A 1 345 ? -7.980 1.156 5.849 1.00 36.50 345 ASN A C 1
ATOM 2710 O O . ASN A 1 345 ? -7.634 -0.026 5.847 1.00 46.24 345 ASN A O 1
ATOM 2715 N N . ASN A 1 346 ? -8.071 1.878 4.738 1.00 33.20 346 ASN A N 1
ATOM 2716 C CA . ASN A 1 346 ? -7.688 1.321 3.448 1.00 34.51 346 ASN A CA 1
ATOM 2717 C C . ASN A 1 346 ? -6.459 2.026 2.892 1.00 42.18 346 ASN A C 1
ATOM 2718 O O . ASN A 1 346 ? -6.268 2.099 1.676 1.00 51.19 346 ASN A O 1
ATOM 2723 N N . GLN A 1 347 ? -5.640 2.552 3.802 1.00 47.16 347 GLN A N 1
ATOM 2724 C CA . GLN A 1 347 ? -4.413 3.278 3.471 1.00 36.59 347 GLN A CA 1
ATOM 2725 C C . GLN A 1 347 ? -4.673 4.550 2.665 1.00 29.77 347 GLN A C 1
ATOM 2726 O O . GLN A 1 347 ? -3.749 5.146 2.112 1.00 35.06 347 GLN A O 1
ATOM 2732 N N . ASP A 1 348 ? -5.938 4.952 2.602 1.00 33.45 348 ASP A N 1
ATOM 2733 C CA . ASP A 1 348 ? -6.312 6.249 2.059 1.00 32.12 348 ASP A CA 1
ATOM 2734 C C . ASP A 1 348 ? -6.018 7.302 3.111 1.00 27.30 348 ASP A C 1
ATOM 2735 O O . ASP A 1 348 ? -6.148 7.032 4.304 1.00 34.66 348 ASP A O 1
ATOM 2740 N N . TYR A 1 349 ? -5.621 8.497 2.686 1.00 20.44 349 TYR A N 1
ATOM 2741 C CA . TYR A 1 349 ? -5.341 9.555 3.649 1.00 26.81 349 TYR A CA 1
ATOM 2742 C C . TYR A 1 349 ? -5.693 10.949 3.141 1.00 30.11 349 TYR A C 1
ATOM 2743 O O . TYR A 1 349 ? -5.749 11.196 1.936 1.00 29.88 349 TYR A O 1
ATOM 2752 N N . TRP A 1 350 ? -5.933 11.853 4.086 1.00 27.44 350 TRP A N 1
ATOM 2753 C CA . TRP A 1 350 ? -6.118 13.265 3.788 1.00 22.21 350 TRP A CA 1
ATOM 2754 C C . TRP A 1 350 ? -4.874 14.042 4.196 1.00 26.18 350 TRP A C 1
ATOM 2755 O O . TRP A 1 350 ? -4.368 13.878 5.305 1.00 26.86 350 TRP A O 1
ATOM 2766 N N . LEU A 1 351 ? -4.380 14.883 3.295 1.00 21.41 351 LEU A N 1
ATOM 2767 C CA . LEU A 1 351 ? -3.260 15.757 3.609 1.00 19.15 351 LEU A CA 1
ATOM 2768 C C . LEU A 1 351 ? -3.758 17.183 3.773 1.00 19.27 351 LEU A C 1
ATOM 2769 O O . LEU A 1 351 ? -4.307 17.766 2.840 1.00 23.28 351 LEU A O 1
ATOM 2774 N N . GLN A 1 352 ? -3.579 17.736 4.967 1.00 20.29 352 GLN A N 1
ATOM 2775 C CA . GLN A 1 352 ? -4.017 19.096 5.249 1.00 19.72 352 GLN A CA 1
ATOM 2776 C C . GLN A 1 352 ? -2.840 19.956 5.682 1.00 23.06 352 GLN A C 1
ATOM 2777 O O . GLN A 1 352 ? -1.966 19.487 6.400 1.00 31.50 352 GLN A O 1
ATOM 2783 N N . MET A 1 353 ? -2.817 21.210 5.237 1.00 25.64 353 MET A N 1
ATOM 2784 C CA . MET A 1 353 ? -1.742 22.135 5.587 1.00 28.01 353 MET A CA 1
ATOM 2785 C C . MET A 1 353 ? -2.298 23.514 5.938 1.00 33.53 353 MET A C 1
ATOM 2786 O O . MET A 1 353 ? -3.332 23.924 5.412 1.00 40.42 353 MET A O 1
ATOM 2791 N N . ALA A 1 354 ? -1.617 24.226 6.830 1.00 27.10 354 ALA A N 1
ATOM 2792 C CA . ALA A 1 354 ? -2.117 25.513 7.300 1.00 29.67 354 ALA A CA 1
ATOM 2793 C C . ALA A 1 354 ? -1.006 26.488 7.663 1.00 30.80 354 ALA A C 1
ATOM 2794 O O . ALA A 1 354 ? 0.157 26.107 7.797 1.00 39.96 354 ALA A O 1
ATOM 2796 N N . VAL A 1 355 ? -1.385 27.753 7.817 1.00 39.35 355 VAL A N 1
ATOM 2797 C CA . VAL A 1 355 ? -0.460 28.816 8.197 1.00 56.25 355 VAL A CA 1
ATOM 2798 C C . VAL A 1 355 ? -1.103 29.656 9.304 1.00 66.22 355 VAL A C 1
ATOM 2799 O O . VAL A 1 355 ? -2.327 29.768 9.369 1.00 65.88 355 VAL A O 1
ATOM 2803 N N . GLY A 1 356 ? -0.282 30.221 10.185 1.00 74.46 356 GLY A N 1
ATOM 2804 C CA . GLY A 1 356 ? -0.772 31.086 11.244 1.00 90.02 356 GLY A CA 1
ATOM 2805 C C . GLY A 1 356 ? -0.258 32.509 11.115 1.00 101.21 356 GLY A C 1
ATOM 2806 O O . GLY A 1 356 ? -0.056 33.204 12.115 1.00 106.60 356 GLY A O 1
#

Secondary structure (DSSP, 8-state):
-EEEEEEEEETTSTT--HHHHHHT---EEEEEEEEES--SPPHHHHHHHHTS--EEEEEEEEGGGGSSHHHIIIIITTEEEEEEESS--TTTS-EEEE-TTSEEEEEEEHHHHHHHT---EEEEESSSSEEEEEEEEEHHHHHHTTTSHHHHHHHHIIIII---EEEEEEEEEE--SS---HHHHTTTTT-EEE--EEEEEEEEEEEEE--BTTBSS--TTT---HHHHHHHHHHHHHHHHH---TTS-S------SSEEEEEEEEEEEEEEEE-HHHHHHHHHHHHGGGSS--S-SEEEEEEEE-SS--EEEEE-TTSSEEES--EEEEEEETTSEEEEEEEE-

Solvent-accessible surface area: 17544 Å² total; per-residue (Å²): 127,98,47,80,17,44,78,93,29,32,24,61,63,188,170,16,121,21,134,63,10,0,82,23,28,27,18,0,92,14,1,1,0,0,0,0,65,14,30,159,11,58,144,127,2,64,91,41,0,91,87,8,11,58,28,14,26,0,121,80,0,19,0,45,37,0,3,27,66,112,0,2,54,20,0,12,98,66,16,31,2,5,0,2,7,108,116,19,102,18,116,134,61,25,0,0,2,0,21,34,75,0,63,0,14,0,1,0,36,102,104,11,28,100,78,0,24,11,166,11,120,45,5,56,114,69,64,241,148,53,92,1,18,12,4,69,5,40,0,75,114,16,15,147,82,54,137,22,175,144,25,97,104,23,19,101,0,0,114,126,87,61,77,16,127,21,45,0,12,0,0,23,70,104,109,26,121,114,152,50,56,1,66,70,54,2,67,183,58,141,19,64,99,67,110,15,147,48,50,64,34,78,42,204,97,15,64,4,3,47,21,62,24,87,63,45,112,12,51,117,167,83,6,2,95,3,69,60,0,9,81,6,2,12,24,0,12,65,51,31,82,116,126,46,126,118,124,94,130,122,55,130,68,114,16,25,123,38,30,78,100,5,62,118,0,19,2,0,17,0,18,12,4,3,11,0,32,55,2,20,89,2,5,65,29,0,8,82,29,25,95,120,128,92,140,5,63,2,0,0,0,0,0,30,1,34,64,41,5,12,30,25,127,124,145,36,93,57,58,62,83,55,42,15,58,24,14,0,5,0,0,0,10,94,81,56,16,7,0,14,0,10,5,61,91

B-factor: mean 49.65, std 25.79, range [14.6, 160.1]

Nearest PDB structures (foldseek):
  6ahr-assembly1_L  TM=9.262E-01  e=4.019E-66  Homo sapiens
  8w7d-assembly1_A  TM=1.741E-01  e=8.550E-02  Escherichia coli K-12
  1ecb-assembly2_D  TM=1.758E-01  e=9.618E-02  Escherichia coli
  8w7d-assembly1_D  TM=1.746E-01  e=1.147E-01  Escherichia coli K-12
  2c8i-assembly1_A  TM=9.572E-02  e=8.901E+00  Echovirus E11

Sequence (345 aa):
RHLLVCEKSNFGNHKSRHRHLVQTHYYNYRVSFLIPECGILSEELKNLVMNTGPYYFVKNLPLHELITPEFISTFIKKGSCYALTYNTHIDEDNTVALLPNGKLILSLDKDTYEETGLQGHPSQFSGRKIMKFIVSIDLMELSLNLDSKKYERISWSFKEKKPLKFDFLLAWHKTGSEESTMMSYFSKYQIQEHQPKVALSTLRDLQCPVLQSSELEGTPEVSCRALELFDWLGAVFSNVDLNNEPNNFISTYCCPEPSTVVAKAYLCTITGFILPEKICLLLEHLCHYFDEPKLAPWVTLSVQGFADSPVSWEKNEHGFRKGGEHLYNFVIFNNQDYWLQMAVG

InterPro domains:
  IPR013893 Ribonuclease P protein subunit Rpp40 [PF08584] (75-346)
  IPR013893 Ribonuclease P protein subunit Rpp40 [PTHR15396] (1-362)